Protein AF-A0A7V5PGC7-F1 (afdb_monomer)

Radius of gyration: 118.55 Å; Cα contacts (8 Å, |Δi|>4): 16; chains: 1; bounding box: 217×20×343 Å

Sequence (284 aa):
MTELMQGHLTELAGLLGLVLGLLVGLLWGQRRLSLERTARVREQAEVEQRLAQEGRERTRLQAEVTRLQAEAEGHRERQAQEAAERARLQSERDAARQEAERLRGELQTQREQMEQQRAELARLRAERAELETRLEEQHKRAEERLAELEKARAQLRSEFENLANRIFEEQGRQFSERNRKGLDEILSPVREQLADFRRRIDEIHAREEKGRGMLEAQLRQLQDLNRQLNEEARNLTRALKGDRKAQGTWGEIVLERVLEQSGLRRGQEYELQAARRDGEGHLL

Solvent-accessible surface area (backbone atoms only — not comparable to full-atom values): 15599 Å² total; per-residue (Å²): 135,84,90,87,68,80,66,60,60,60,53,50,53,52,52,51,52,50,51,50,51,50,50,51,49,50,51,50,48,51,50,50,52,48,49,53,51,52,50,52,52,49,52,51,50,52,50,51,49,49,53,51,49,53,49,52,49,52,52,52,52,50,52,49,51,53,50,52,49,53,52,50,49,56,49,51,50,50,53,51,50,53,50,52,51,51,53,48,53,49,51,54,50,53,52,52,49,52,52,51,52,52,53,50,53,51,53,49,52,52,50,54,51,52,52,51,51,51,53,50,52,51,50,53,51,53,52,48,54,52,51,52,52,51,50,52,52,51,50,53,54,49,52,52,51,49,54,51,51,53,50,52,49,53,50,52,50,51,54,49,53,53,50,50,51,50,49,52,53,51,50,50,50,52,48,50,53,51,50,51,50,53,50,46,66,62,45,46,62,53,52,50,50,50,50,51,49,48,52,51,49,55,49,48,50,53,50,48,54,53,49,51,52,51,50,51,51,51,50,50,51,48,52,50,49,51,50,51,52,52,50,52,49,50,53,52,55,61,67,72,73,71,81,86,70,73,70,62,65,59,56,55,58,54,53,52,55,55,43,48,76,69,72,48,50,83,79,78,75,48,82,79,85,80,80,63,61,56,100,83,75,55,78,112

Structure (mmCIF, N/CA/C/O backbone):
data_AF-A0A7V5PGC7-F1
#
_entry.id   AF-A0A7V5PGC7-F1
#
loop_
_atom_site.group_PDB
_atom_site.id
_atom_site.type_symbol
_atom_site.label_atom_id
_atom_site.label_alt_id
_atom_site.label_comp_id
_atom_site.label_asym_id
_atom_site.label_entity_id
_atom_site.label_seq_id
_atom_site.pdbx_PDB_ins_code
_atom_site.Cartn_x
_atom_site.Cartn_y
_atom_site.Cartn_z
_atom_site.occupancy
_atom_site.B_iso_or_equiv
_atom_site.auth_seq_id
_atom_site.auth_comp_id
_atom_site.auth_asym_id
_atom_site.auth_atom_id
_atom_site.pdbx_PDB_model_num
ATOM 1 N N . MET A 1 1 ? 94.731 6.753 -158.598 1.00 48.03 1 MET A N 1
ATOM 2 C CA . MET A 1 1 ? 94.110 7.630 -157.585 1.00 48.03 1 MET A CA 1
ATOM 3 C C . MET A 1 1 ? 92.868 6.931 -157.009 1.00 48.03 1 MET A C 1
ATOM 5 O O . MET A 1 1 ? 91.771 7.417 -157.218 1.00 48.03 1 MET A O 1
ATOM 9 N N . THR A 1 2 ? 92.832 5.738 -156.406 1.00 51.19 2 THR A N 1
ATOM 10 C CA . THR A 1 2 ? 93.687 5.042 -155.422 1.00 51.19 2 THR A CA 1
ATOM 11 C C . THR A 1 2 ? 94.231 5.930 -154.295 1.00 51.19 2 THR A C 1
ATOM 13 O O . THR A 1 2 ? 94.995 6.849 -154.565 1.00 51.19 2 THR A O 1
ATOM 16 N N . GLU A 1 3 ? 93.816 5.588 -153.064 1.00 52.03 3 GLU A N 1
ATOM 17 C CA . GLU A 1 3 ? 94.544 5.722 -151.782 1.00 52.03 3 GLU A CA 1
ATOM 18 C C . GLU A 1 3 ? 94.305 6.863 -150.769 1.00 52.03 3 GLU A C 1
ATOM 20 O O . GLU A 1 3 ? 95.013 6.876 -149.770 1.00 52.03 3 GLU A O 1
ATOM 25 N N . LEU A 1 4 ? 93.282 7.733 -150.863 1.00 52.84 4 LEU A N 1
ATOM 26 C CA . LEU A 1 4 ? 93.144 8.810 -149.846 1.00 52.84 4 LEU A CA 1
ATOM 27 C C . LEU A 1 4 ? 91.826 9.001 -149.069 1.00 52.84 4 LEU A C 1
ATOM 29 O O . LEU A 1 4 ? 91.801 9.882 -148.223 1.00 52.84 4 LEU A O 1
ATOM 33 N N . MET A 1 5 ? 90.766 8.187 -149.206 1.00 50.69 5 MET A N 1
ATOM 34 C CA . MET A 1 5 ? 89.597 8.314 -148.289 1.00 50.69 5 MET A CA 1
AT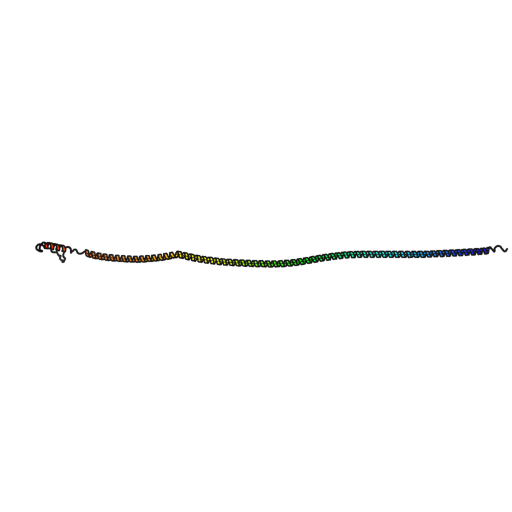OM 35 C C . MET A 1 5 ? 88.935 7.002 -147.824 1.00 50.69 5 MET A C 1
ATOM 37 O O . MET A 1 5 ? 87.828 7.029 -147.294 1.00 50.69 5 MET A O 1
ATOM 41 N N . GLN A 1 6 ? 89.608 5.850 -147.930 1.00 58.12 6 GLN A N 1
ATOM 42 C CA . GLN A 1 6 ? 89.147 4.621 -147.254 1.00 58.12 6 GLN A CA 1
ATOM 43 C C . GLN A 1 6 ? 89.434 4.608 -145.734 1.00 58.12 6 GLN A C 1
ATOM 45 O O . GLN A 1 6 ? 88.881 3.768 -145.034 1.00 58.12 6 GLN A O 1
ATOM 50 N N . GLY A 1 7 ? 90.206 5.568 -145.198 1.00 58.03 7 GLY A N 1
ATOM 51 C CA . GLY A 1 7 ? 90.469 5.699 -143.753 1.00 58.03 7 GLY A CA 1
ATOM 52 C C . GLY A 1 7 ? 89.316 6.301 -142.935 1.00 58.03 7 GLY A C 1
ATOM 53 O O . GLY A 1 7 ? 89.088 5.901 -141.798 1.00 58.03 7 GLY A O 1
ATOM 54 N N . HIS A 1 8 ? 88.513 7.198 -143.517 1.00 58.91 8 HIS A N 1
ATOM 55 C CA . HIS A 1 8 ? 87.476 7.911 -142.757 1.00 58.91 8 HIS A CA 1
ATOM 56 C C . HIS A 1 8 ? 86.202 7.085 -142.505 1.00 58.91 8 HIS A C 1
ATOM 58 O O . HIS A 1 8 ? 85.478 7.351 -141.549 1.00 58.91 8 HIS A O 1
ATOM 64 N N . LEU A 1 9 ? 85.921 6.055 -143.313 1.00 58.03 9 LEU A N 1
ATOM 65 C CA . LEU A 1 9 ? 84.721 5.221 -143.145 1.00 58.03 9 LEU A CA 1
ATOM 66 C C . LEU A 1 9 ? 84.853 4.201 -142.000 1.00 58.03 9 LEU A C 1
ATOM 68 O O . LEU A 1 9 ? 83.879 3.942 -141.295 1.00 58.03 9 LEU A O 1
ATOM 72 N N . THR A 1 10 ? 86.051 3.662 -141.766 1.00 64.94 10 THR A N 1
ATOM 73 C CA . THR A 1 10 ? 86.328 2.778 -140.622 1.00 64.94 10 THR A CA 1
ATOM 74 C C . THR A 1 10 ? 86.458 3.553 -139.308 1.00 64.94 10 THR A C 1
ATOM 76 O O . THR A 1 10 ? 86.023 3.058 -138.269 1.00 64.94 10 THR A O 1
ATOM 79 N N . GLU A 1 11 ? 86.964 4.792 -139.345 1.00 62.94 11 GLU A N 1
ATOM 80 C CA . GLU A 1 11 ? 86.987 5.689 -138.178 1.00 62.94 11 GLU A CA 1
ATOM 81 C C . GLU A 1 11 ? 85.574 6.124 -137.750 1.00 62.94 11 GLU A C 1
ATOM 83 O O . GLU A 1 11 ? 85.255 6.111 -136.559 1.00 62.94 11 GLU A O 1
ATOM 88 N N . LEU A 1 12 ? 84.683 6.419 -138.706 1.00 64.06 12 LEU A N 1
ATOM 89 C CA . LEU A 1 12 ? 83.282 6.756 -138.424 1.00 64.06 12 LEU A CA 1
ATOM 90 C C . LEU A 1 12 ? 82.487 5.573 -137.845 1.00 64.06 12 LEU A C 1
ATOM 92 O O . LEU A 1 12 ? 81.673 5.770 -136.942 1.00 64.06 12 LEU A O 1
ATOM 96 N N . ALA A 1 13 ? 82.739 4.343 -138.306 1.00 68.94 13 ALA A N 1
ATOM 97 C CA . ALA A 1 13 ? 82.104 3.142 -137.757 1.00 68.94 13 ALA A CA 1
ATOM 98 C C . ALA A 1 13 ? 82.546 2.852 -136.307 1.00 68.94 13 ALA A C 1
ATOM 100 O O . ALA A 1 13 ? 81.716 2.485 -135.470 1.00 68.94 13 ALA A O 1
ATOM 101 N N . GLY A 1 14 ? 83.825 3.077 -135.981 1.00 71.81 14 GLY A N 1
ATOM 102 C CA . GLY A 1 14 ? 84.343 2.967 -134.612 1.00 71.81 14 GLY A CA 1
ATOM 103 C C . GLY A 1 14 ? 83.762 4.024 -133.666 1.00 71.81 14 GLY A C 1
ATOM 104 O O . GLY A 1 14 ? 83.360 3.701 -132.546 1.00 71.81 14 GLY A O 1
ATOM 105 N N . LEU A 1 15 ? 83.635 5.269 -134.136 1.00 74.69 15 LEU A N 1
ATOM 106 C CA . LEU A 1 15 ? 82.996 6.361 -133.393 1.00 74.69 15 LEU A CA 1
ATOM 107 C C . LEU A 1 15 ? 81.504 6.097 -133.141 1.00 74.69 15 LEU A C 1
ATOM 109 O O . LEU A 1 15 ? 81.031 6.298 -132.025 1.00 74.69 15 LEU A O 1
ATOM 113 N N . LEU A 1 16 ? 80.768 5.583 -134.132 1.00 75.94 16 LEU A N 1
ATOM 114 C CA . LEU A 1 16 ? 79.356 5.209 -133.978 1.00 75.94 16 LEU A CA 1
ATOM 115 C C . LEU A 1 16 ? 79.158 4.071 -132.967 1.00 75.94 16 LEU A C 1
ATOM 117 O O . LEU A 1 16 ? 78.250 4.151 -132.141 1.00 75.94 16 LEU A O 1
ATOM 121 N N . GLY A 1 17 ? 80.021 3.050 -132.978 1.00 76.62 17 GLY A N 1
ATOM 122 C CA . GLY A 1 17 ? 79.996 1.965 -131.991 1.00 76.62 17 GLY A CA 1
ATOM 123 C C . GLY A 1 17 ? 80.291 2.444 -130.564 1.00 76.62 17 GLY A C 1
ATOM 124 O O . GLY A 1 17 ? 79.608 2.036 -129.623 1.00 76.62 17 GLY A O 1
ATOM 125 N N . LEU A 1 18 ? 81.246 3.366 -130.404 1.00 82.06 18 LEU A N 1
ATOM 126 C CA . LEU A 1 18 ? 81.553 4.009 -129.122 1.00 82.06 18 LEU A CA 1
ATOM 127 C C . LEU A 1 18 ? 80.388 4.856 -128.603 1.00 82.06 18 LEU A C 1
ATOM 129 O O . LEU A 1 18 ? 80.047 4.766 -127.425 1.00 82.06 18 LEU A O 1
ATOM 133 N N . VAL A 1 19 ? 79.745 5.639 -129.473 1.00 80.75 19 VAL A N 1
ATOM 134 C CA . VAL A 1 19 ? 78.587 6.471 -129.113 1.00 80.75 19 VAL A CA 1
ATOM 135 C C . VAL A 1 19 ? 77.379 5.609 -128.739 1.00 80.75 19 VAL A C 1
ATOM 137 O O . VAL A 1 19 ? 76.718 5.896 -127.743 1.00 80.75 19 VAL A O 1
ATOM 140 N N . LEU A 1 20 ? 77.116 4.517 -129.466 1.00 82.31 20 LEU A N 1
ATOM 141 C CA . LEU A 1 20 ? 76.071 3.545 -129.123 1.00 82.31 20 LEU A CA 1
ATOM 142 C C . LEU A 1 20 ? 76.362 2.826 -127.801 1.00 82.31 20 LEU A C 1
ATOM 144 O O . LEU A 1 20 ? 75.460 2.697 -126.977 1.00 82.31 20 LEU A O 1
ATOM 148 N N . GLY A 1 21 ? 77.607 2.410 -127.555 1.00 80.12 21 GLY A N 1
ATOM 149 C CA . GLY A 1 21 ? 78.018 1.808 -126.283 1.00 80.12 21 GLY A CA 1
ATOM 150 C C . GLY A 1 21 ? 77.877 2.770 -125.099 1.00 80.12 21 GLY A C 1
ATOM 151 O O . GLY A 1 21 ? 77.371 2.380 -124.047 1.00 80.12 21 GLY A O 1
ATOM 152 N N . LEU A 1 22 ? 78.238 4.044 -125.288 1.00 83.88 22 LEU A N 1
ATOM 153 C CA . LEU A 1 22 ? 78.032 5.115 -124.307 1.00 83.88 22 LEU A CA 1
ATOM 154 C C . LEU A 1 22 ? 76.548 5.389 -124.059 1.00 83.88 22 LEU A C 1
ATOM 156 O O . LEU A 1 22 ? 76.145 5.500 -122.906 1.00 83.88 22 LEU A O 1
ATOM 160 N N . LEU A 1 23 ? 75.724 5.453 -125.108 1.00 83.62 23 LEU A N 1
ATOM 161 C CA . LEU A 1 23 ? 74.276 5.643 -124.993 1.00 83.62 23 LEU A CA 1
ATOM 162 C C . LEU A 1 23 ? 73.606 4.476 -124.272 1.00 83.62 23 LEU A C 1
ATOM 164 O O . LEU A 1 23 ? 72.805 4.704 -123.372 1.00 83.62 23 LEU A O 1
ATOM 168 N N . VAL A 1 24 ? 73.955 3.236 -124.619 1.00 83.81 24 VAL A N 1
ATOM 169 C CA . VAL A 1 24 ? 73.441 2.032 -123.952 1.00 83.81 24 VAL A CA 1
ATOM 170 C C . VAL A 1 24 ? 73.928 1.967 -122.505 1.00 83.81 24 VAL A C 1
ATOM 172 O O . VAL A 1 24 ? 73.134 1.657 -121.622 1.00 83.81 24 VAL A O 1
ATOM 175 N N . GLY A 1 25 ? 75.184 2.324 -122.227 1.00 81.19 25 GLY A N 1
ATOM 176 C CA . GLY A 1 25 ? 75.729 2.408 -120.870 1.00 81.19 25 GLY A CA 1
ATOM 177 C C . GLY A 1 25 ? 75.075 3.505 -120.024 1.00 81.19 25 GLY A C 1
ATOM 178 O O . GLY A 1 25 ? 74.768 3.273 -118.857 1.00 81.19 25 GLY A O 1
ATOM 179 N N . LEU A 1 26 ? 74.785 4.668 -120.614 1.00 83.56 26 LEU A N 1
ATOM 180 C CA . LEU A 1 26 ? 74.059 5.769 -119.977 1.00 83.56 26 LEU A CA 1
ATOM 181 C C . LEU A 1 26 ? 72.591 5.413 -119.736 1.00 83.56 26 LEU A C 1
ATOM 183 O O . LEU A 1 26 ? 72.089 5.666 -118.647 1.00 83.56 26 LEU A O 1
ATOM 187 N N . LEU A 1 27 ? 71.915 4.781 -120.698 1.00 85.56 27 LEU A N 1
ATOM 188 C CA . LEU A 1 27 ? 70.542 4.290 -120.551 1.00 85.56 27 LEU A CA 1
ATOM 189 C C . LEU A 1 27 ? 70.455 3.174 -119.512 1.00 85.56 27 LEU A C 1
ATOM 191 O O . LEU A 1 27 ? 69.552 3.181 -118.680 1.00 85.56 27 LEU A O 1
ATOM 195 N N . TRP A 1 28 ? 71.394 2.229 -119.517 1.00 82.19 28 TRP A N 1
ATOM 196 C CA . TRP A 1 28 ? 71.457 1.155 -118.530 1.00 82.19 28 TRP A CA 1
ATOM 197 C C . TRP A 1 28 ? 71.811 1.693 -117.143 1.00 82.19 28 TRP A C 1
AT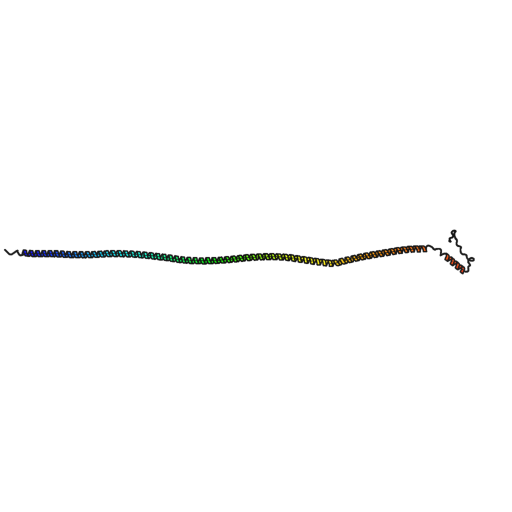OM 199 O O . TRP A 1 28 ? 71.172 1.310 -116.168 1.00 82.19 28 TRP A O 1
ATOM 209 N N . GLY A 1 29 ? 72.737 2.650 -117.050 1.00 79.50 29 GLY A N 1
ATOM 210 C CA . GLY A 1 29 ? 73.080 3.362 -115.820 1.00 79.50 29 GLY A CA 1
ATOM 211 C C . GLY A 1 29 ? 71.923 4.202 -115.277 1.00 79.50 29 GLY A C 1
ATOM 212 O O . GLY A 1 29 ? 71.617 4.114 -114.093 1.00 79.50 29 GLY A O 1
ATOM 213 N N . GLN A 1 30 ? 71.209 4.946 -116.126 1.00 81.25 30 GLN A N 1
ATOM 214 C CA . GLN A 1 30 ? 70.004 5.688 -115.742 1.00 81.25 30 GLN A CA 1
ATOM 215 C C . GLN A 1 30 ? 68.862 4.753 -115.342 1.00 81.25 30 GLN A C 1
ATOM 217 O O . GLN A 1 30 ? 68.164 5.027 -114.366 1.00 81.25 30 GLN A O 1
ATOM 222 N N . ARG A 1 31 ? 68.676 3.628 -116.041 1.00 78.94 31 ARG A N 1
ATOM 223 C CA . ARG A 1 31 ? 67.662 2.621 -115.704 1.00 78.94 31 ARG A CA 1
ATOM 224 C C . ARG A 1 31 ? 68.001 1.895 -114.403 1.00 78.94 31 ARG A C 1
ATOM 226 O O . ARG A 1 31 ? 67.123 1.685 -113.580 1.00 78.94 31 ARG A O 1
ATOM 233 N N . ARG A 1 32 ? 69.272 1.576 -114.162 1.00 80.69 32 ARG A N 1
ATOM 234 C CA . ARG A 1 32 ? 69.748 0.975 -112.910 1.00 80.69 32 ARG A CA 1
ATOM 235 C C . ARG A 1 32 ? 69.633 1.946 -111.739 1.00 80.69 32 ARG A C 1
ATOM 237 O O . ARG A 1 32 ? 69.087 1.581 -110.706 1.00 80.69 32 ARG A O 1
ATOM 244 N N . LEU A 1 33 ? 70.064 3.192 -111.916 1.00 77.50 33 LEU A N 1
ATOM 245 C CA . LEU A 1 33 ? 69.977 4.218 -110.880 1.00 77.50 33 LEU A CA 1
ATOM 246 C C . LEU A 1 33 ? 68.519 4.601 -110.583 1.00 77.50 33 LEU A C 1
ATOM 248 O O . LEU A 1 33 ? 68.177 4.856 -109.434 1.00 77.50 33 LEU A O 1
ATOM 252 N N . SER A 1 34 ? 67.641 4.620 -111.592 1.00 78.12 34 SER A N 1
ATOM 253 C CA . SER A 1 34 ? 66.200 4.813 -111.379 1.00 78.12 34 SER A CA 1
ATOM 254 C C . SER A 1 34 ? 65.558 3.613 -110.685 1.00 78.12 34 SER A C 1
ATOM 256 O O . SER A 1 34 ? 64.778 3.828 -109.764 1.00 78.12 34 SER A O 1
ATOM 258 N N . LEU A 1 35 ? 65.937 2.374 -111.017 1.00 81.38 35 LEU A N 1
ATOM 259 C CA . LEU A 1 35 ? 65.498 1.181 -110.285 1.00 81.38 35 LEU A CA 1
ATOM 260 C C . LEU A 1 35 ? 65.944 1.222 -108.817 1.00 81.38 35 LEU A C 1
ATOM 262 O O . LEU A 1 35 ? 65.106 1.058 -107.936 1.00 81.38 35 LEU A O 1
ATOM 266 N N . GLU A 1 36 ? 67.212 1.532 -108.537 1.00 82.12 36 GLU A N 1
ATOM 267 C CA . GLU A 1 36 ? 67.736 1.670 -107.169 1.00 82.12 36 GLU A CA 1
ATOM 268 C C . GLU A 1 36 ? 67.045 2.806 -106.396 1.00 82.12 36 GLU A C 1
ATOM 270 O O . GLU A 1 36 ? 66.690 2.633 -105.230 1.00 82.12 36 GLU A O 1
ATOM 275 N N . ARG A 1 37 ? 66.774 3.951 -107.040 1.00 81.69 37 ARG A N 1
ATOM 276 C CA . ARG A 1 37 ? 65.990 5.046 -106.441 1.00 81.69 37 ARG A CA 1
ATOM 277 C C . ARG A 1 37 ? 64.556 4.613 -106.140 1.00 81.69 37 ARG A C 1
ATOM 279 O O . ARG A 1 37 ? 64.073 4.877 -105.047 1.00 81.69 37 ARG A O 1
ATOM 286 N N . THR A 1 38 ? 63.885 3.921 -107.062 1.00 83.56 38 THR A N 1
ATOM 287 C CA . THR A 1 38 ? 62.519 3.423 -106.827 1.00 83.56 38 THR A CA 1
ATOM 288 C C . THR A 1 38 ? 62.467 2.333 -105.761 1.00 83.56 38 THR A C 1
ATOM 290 O O . THR A 1 38 ? 61.510 2.298 -104.997 1.00 83.56 38 THR A O 1
ATOM 293 N N . ALA A 1 39 ? 63.492 1.482 -105.665 1.00 83.75 39 ALA A N 1
ATOM 294 C CA . ALA A 1 39 ? 63.607 0.472 -104.620 1.00 83.75 39 ALA A CA 1
ATOM 295 C C . ALA A 1 39 ? 63.769 1.124 -103.240 1.00 83.75 39 ALA A C 1
ATOM 297 O O . ALA A 1 39 ? 63.017 0.788 -102.334 1.00 83.75 39 ALA A O 1
ATOM 298 N N . ARG A 1 40 ? 64.651 2.126 -103.107 1.00 85.38 40 ARG A N 1
ATOM 299 C CA . ARG A 1 40 ? 64.817 2.892 -101.858 1.00 85.38 40 ARG A CA 1
ATOM 300 C C . ARG A 1 40 ? 63.558 3.659 -101.463 1.00 85.38 40 ARG A C 1
ATOM 302 O O . ARG A 1 40 ? 63.209 3.677 -100.293 1.00 85.38 40 ARG A O 1
ATOM 309 N N . VAL A 1 41 ? 62.857 4.265 -102.424 1.00 86.38 41 VAL A N 1
ATOM 310 C CA . VAL A 1 41 ? 61.580 4.954 -102.161 1.00 86.38 41 VAL A CA 1
ATOM 311 C C . VAL A 1 41 ? 60.500 3.965 -101.717 1.00 86.38 41 VAL A C 1
ATOM 313 O O . VAL A 1 41 ? 59.737 4.277 -100.811 1.00 86.38 41 VAL A O 1
ATOM 316 N N . ARG A 1 42 ? 60.440 2.764 -102.308 1.00 85.88 42 ARG A N 1
ATOM 317 C CA . ARG A 1 42 ? 59.522 1.700 -101.865 1.00 85.88 42 ARG A CA 1
ATOM 318 C C . ARG A 1 42 ? 59.859 1.212 -100.461 1.00 85.88 42 ARG A C 1
ATOM 320 O O . ARG A 1 42 ? 58.960 1.123 -99.640 1.00 85.88 42 ARG A O 1
ATOM 327 N N . GLU A 1 43 ? 61.133 0.969 -100.175 1.00 86.88 43 GLU A N 1
ATOM 328 C CA . GLU A 1 43 ? 61.604 0.558 -98.849 1.00 86.88 43 GLU A CA 1
ATOM 329 C C . GLU A 1 43 ? 61.297 1.626 -97.785 1.00 86.88 43 GLU A C 1
ATOM 331 O O . GLU A 1 43 ? 60.756 1.313 -96.727 1.00 86.88 43 GLU A O 1
ATOM 336 N N . GLN A 1 44 ? 61.546 2.905 -98.084 1.00 89.62 44 GLN A N 1
ATOM 337 C CA . GLN A 1 44 ? 61.180 4.019 -97.204 1.00 89.62 44 GLN A CA 1
ATOM 338 C C . GLN A 1 44 ? 59.665 4.125 -97.004 1.00 89.62 44 GLN A C 1
ATOM 340 O O . GLN A 1 44 ? 59.221 4.294 -95.871 1.00 89.62 44 GLN A O 1
ATOM 345 N N . ALA A 1 45 ? 58.872 3.968 -98.067 1.00 87.31 45 ALA A N 1
ATOM 346 C CA . ALA A 1 45 ? 57.414 3.977 -97.976 1.00 87.31 45 ALA A CA 1
ATOM 347 C C . ALA A 1 45 ? 56.878 2.794 -97.149 1.00 87.31 45 ALA A C 1
ATOM 349 O O . ALA A 1 45 ? 55.923 2.961 -96.394 1.00 87.31 45 ALA A O 1
ATOM 350 N N . GLU A 1 46 ? 57.491 1.611 -97.243 1.00 90.38 46 GLU A N 1
ATOM 351 C CA . GLU A 1 46 ? 57.147 0.454 -96.409 1.00 90.38 46 GLU A CA 1
ATOM 352 C C . GLU A 1 46 ? 57.471 0.703 -94.930 1.00 90.38 46 GLU A C 1
ATOM 354 O O . GLU A 1 46 ? 56.655 0.390 -94.063 1.00 90.38 46 GLU A O 1
ATOM 359 N N . VAL A 1 47 ? 58.628 1.300 -94.625 1.00 90.38 47 VAL A N 1
ATOM 360 C CA . VAL A 1 47 ? 59.003 1.670 -93.250 1.00 90.38 47 VAL A CA 1
ATOM 361 C C . VAL A 1 47 ? 58.074 2.753 -92.696 1.00 90.38 47 VAL A C 1
ATOM 363 O O . VAL A 1 47 ? 57.596 2.613 -91.573 1.00 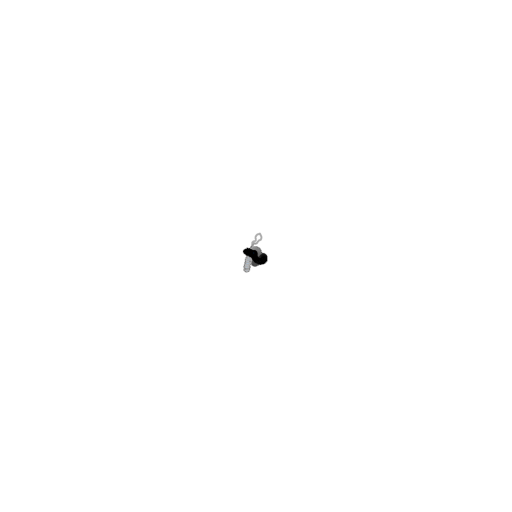90.38 47 VAL A O 1
ATOM 366 N N . GLU A 1 48 ? 57.749 3.790 -93.473 1.00 90.38 48 GLU A N 1
ATOM 367 C CA . GLU A 1 48 ? 56.768 4.811 -93.077 1.00 90.38 48 GLU A CA 1
ATOM 368 C C . GLU A 1 48 ? 55.383 4.208 -92.834 1.00 90.38 48 GLU A C 1
ATOM 370 O O . GLU A 1 48 ? 54.729 4.550 -91.850 1.00 90.38 48 GLU A O 1
ATOM 375 N N . GLN A 1 49 ? 54.937 3.276 -93.683 1.00 91.62 49 GLN A N 1
ATOM 376 C CA . GLN A 1 49 ? 53.670 2.573 -93.479 1.00 91.62 49 GLN A CA 1
ATOM 377 C C . GLN A 1 49 ? 53.682 1.731 -92.202 1.00 91.62 49 GLN A C 1
ATOM 379 O O . GLN A 1 49 ? 52.700 1.768 -91.459 1.00 91.62 49 GLN A O 1
ATOM 384 N N . ARG A 1 50 ? 54.776 1.016 -91.909 1.00 92.62 50 ARG A N 1
ATOM 385 C CA . ARG A 1 50 ? 54.927 0.249 -90.660 1.00 92.62 50 ARG A CA 1
ATOM 386 C C . ARG A 1 50 ? 54.929 1.160 -89.435 1.00 92.62 50 ARG A C 1
ATOM 388 O O . ARG A 1 50 ? 54.160 0.919 -88.514 1.00 92.62 50 ARG A O 1
ATOM 395 N N . LEU A 1 51 ? 55.702 2.247 -89.451 1.00 92.44 51 LEU A N 1
ATOM 396 C CA . LEU A 1 51 ? 55.722 3.236 -88.366 1.00 92.44 51 LEU A CA 1
ATOM 397 C C . LEU A 1 51 ? 54.350 3.892 -88.165 1.00 92.44 51 LEU A C 1
ATOM 399 O O . LEU A 1 51 ? 53.924 4.105 -87.031 1.00 92.44 51 LEU A O 1
ATOM 403 N N . ALA A 1 52 ? 53.622 4.176 -89.249 1.00 91.62 52 ALA A N 1
ATOM 404 C CA . ALA A 1 52 ? 52.263 4.698 -89.174 1.00 91.62 52 ALA A CA 1
ATOM 405 C C . ALA A 1 52 ? 51.273 3.665 -88.610 1.00 91.62 52 ALA A C 1
ATOM 407 O O . ALA A 1 52 ? 50.372 4.036 -87.856 1.00 91.62 52 ALA A O 1
ATOM 408 N N . GLN A 1 53 ? 51.421 2.380 -88.949 1.00 93.44 53 GLN A N 1
ATOM 409 C CA . GLN A 1 53 ? 50.620 1.292 -88.380 1.00 93.44 53 GLN A CA 1
ATOM 410 C C . GLN A 1 53 ? 50.899 1.114 -86.884 1.00 93.44 53 GLN A C 1
ATOM 412 O O . GLN A 1 53 ? 49.954 1.143 -86.098 1.00 93.44 53 GLN A O 1
ATOM 417 N N . GLU A 1 54 ? 52.167 1.039 -86.479 1.00 93.44 54 GLU A N 1
ATOM 418 C CA . GLU A 1 54 ? 52.569 0.961 -85.069 1.00 93.44 54 GLU A CA 1
ATOM 419 C C . GLU A 1 54 ? 52.122 2.199 -84.282 1.00 93.44 54 GLU A C 1
ATOM 421 O O . GLU A 1 54 ? 51.651 2.084 -83.152 1.00 93.44 54 GLU A O 1
ATOM 426 N N . GLY A 1 55 ? 52.212 3.393 -84.877 1.00 92.75 55 GLY A N 1
ATOM 427 C CA . GLY A 1 55 ? 51.712 4.631 -84.283 1.00 92.75 55 GLY A CA 1
ATOM 428 C C . GLY A 1 55 ? 50.206 4.574 -84.025 1.00 92.75 55 GLY A C 1
ATOM 429 O O . GLY A 1 55 ? 49.762 4.877 -82.919 1.00 92.75 55 GLY A O 1
ATOM 430 N N . ARG A 1 56 ? 49.422 4.109 -85.008 1.00 94.62 56 ARG A N 1
ATOM 431 C CA . ARG A 1 56 ? 47.969 3.908 -84.861 1.00 94.62 56 ARG A CA 1
ATOM 432 C C . ARG A 1 56 ? 47.640 2.857 -83.802 1.00 94.62 56 ARG A C 1
ATOM 434 O O . ARG A 1 56 ? 46.707 3.059 -83.027 1.00 94.62 56 ARG A O 1
ATOM 441 N N . GLU A 1 57 ? 48.389 1.759 -83.755 1.00 94.50 57 GLU A N 1
ATOM 442 C CA . GLU A 1 57 ? 48.209 0.701 -82.759 1.00 94.50 57 GLU A CA 1
ATOM 443 C C . GLU A 1 57 ? 48.518 1.204 -81.345 1.00 94.50 57 GLU A C 1
ATOM 445 O O . GLU A 1 57 ? 47.702 1.025 -80.444 1.00 94.50 57 GLU A O 1
ATOM 450 N N . ARG A 1 58 ? 49.622 1.937 -81.157 1.00 95.12 58 ARG A N 1
ATOM 451 C CA . ARG A 1 58 ? 49.950 2.590 -79.881 1.00 95.12 58 ARG A CA 1
ATOM 452 C C . ARG A 1 58 ? 48.870 3.573 -79.451 1.00 95.12 58 ARG A C 1
ATOM 454 O O . ARG A 1 58 ? 48.481 3.553 -78.290 1.00 95.12 58 ARG A O 1
ATOM 461 N N . THR A 1 59 ? 48.347 4.400 -80.359 1.00 94.94 59 THR A N 1
ATOM 462 C CA . THR A 1 59 ? 47.237 5.311 -80.034 1.00 94.94 59 THR A CA 1
ATOM 463 C C . THR A 1 59 ? 45.980 4.543 -79.629 1.00 94.94 59 THR A C 1
ATOM 465 O O . THR A 1 59 ? 45.314 4.929 -78.670 1.00 94.94 59 THR A O 1
ATOM 468 N N . ARG A 1 60 ? 45.666 3.436 -80.313 1.00 96.19 60 ARG A N 1
ATOM 469 C CA . ARG A 1 60 ? 44.522 2.580 -79.978 1.00 96.19 60 ARG A CA 1
ATOM 470 C C . ARG A 1 60 ? 44.679 1.939 -78.598 1.00 96.19 60 ARG A C 1
ATOM 472 O O . ARG A 1 60 ? 43.752 2.023 -77.799 1.00 96.19 60 ARG A O 1
ATOM 479 N N . LEU A 1 61 ? 45.839 1.349 -78.312 1.00 95.31 61 LEU A N 1
ATOM 480 C CA . LEU A 1 61 ? 46.138 0.742 -77.014 1.00 95.31 61 LEU A CA 1
ATOM 481 C C . LEU A 1 61 ? 46.157 1.789 -75.898 1.00 95.3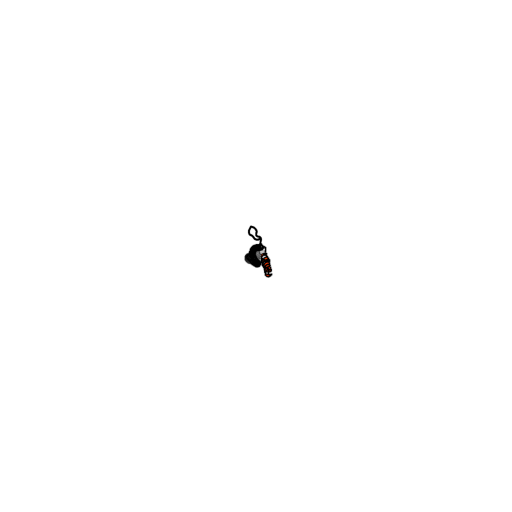1 61 LEU A C 1
ATOM 483 O O . LEU A 1 61 ? 45.615 1.543 -74.827 1.00 95.31 61 LEU A O 1
ATOM 487 N N . GLN A 1 62 ? 46.707 2.979 -76.150 1.00 96.00 62 GLN A N 1
ATOM 488 C CA . GLN A 1 62 ? 46.683 4.080 -75.189 1.00 96.00 62 GLN A CA 1
ATOM 489 C C . GLN A 1 62 ? 45.243 4.497 -74.864 1.00 96.00 62 GLN A C 1
ATOM 491 O O . GLN A 1 62 ? 44.905 4.656 -73.695 1.00 96.00 62 GLN A O 1
ATOM 496 N N . ALA A 1 63 ? 44.382 4.622 -75.878 1.00 95.19 63 ALA A N 1
ATOM 497 C CA . ALA A 1 63 ? 42.969 4.930 -75.678 1.00 95.19 63 ALA A CA 1
ATOM 498 C C . ALA A 1 63 ? 42.240 3.822 -74.897 1.00 95.19 63 ALA A C 1
ATOM 500 O O . ALA A 1 63 ? 41.405 4.121 -74.046 1.00 95.19 63 ALA A O 1
ATOM 501 N N . GLU A 1 64 ? 42.569 2.551 -75.146 1.00 96.06 64 GLU A N 1
ATOM 502 C CA . GLU A 1 64 ? 42.014 1.413 -74.408 1.00 96.06 64 GLU A CA 1
ATOM 503 C C . GLU A 1 64 ? 42.473 1.392 -72.944 1.00 96.06 64 GLU A C 1
ATOM 505 O O . GLU A 1 64 ? 41.642 1.234 -72.053 1.00 96.06 64 GLU A O 1
ATOM 510 N N . VAL A 1 65 ? 43.758 1.645 -72.674 1.00 96.19 65 VAL A N 1
ATOM 511 C CA . VAL A 1 65 ? 44.290 1.781 -71.309 1.00 96.19 65 VAL A CA 1
ATOM 512 C C . VAL A 1 65 ? 43.600 2.925 -70.575 1.00 96.19 65 VAL A C 1
ATOM 514 O O . VAL A 1 65 ? 43.153 2.730 -69.448 1.00 96.19 65 VAL A O 1
ATOM 517 N N . THR A 1 66 ? 43.452 4.093 -71.206 1.00 96.31 66 THR A N 1
ATOM 518 C CA . THR A 1 66 ? 42.745 5.228 -70.599 1.00 96.31 66 THR A CA 1
ATOM 519 C C . THR A 1 66 ? 41.274 4.901 -70.330 1.00 96.31 66 THR A C 1
ATOM 521 O O . THR A 1 66 ? 40.761 5.251 -69.269 1.00 96.31 66 THR A O 1
ATOM 524 N N . ARG A 1 67 ? 40.601 4.164 -71.227 1.00 96.62 67 ARG A N 1
ATOM 525 C CA . ARG A 1 67 ? 39.222 3.705 -70.994 1.00 96.62 67 ARG A CA 1
ATOM 526 C C . ARG A 1 67 ? 39.137 2.760 -69.795 1.00 96.62 67 ARG A C 1
ATOM 528 O O . ARG A 1 67 ? 38.308 2.974 -68.917 1.00 96.62 67 ARG A O 1
ATOM 535 N N . LEU A 1 68 ? 40.008 1.754 -69.730 1.00 95.56 68 LEU A N 1
ATOM 536 C CA . LEU A 1 68 ? 40.039 0.788 -68.628 1.00 95.56 68 LEU A CA 1
ATOM 537 C C . LEU A 1 68 ? 40.412 1.441 -67.291 1.00 95.56 68 LEU A C 1
ATOM 539 O O . LEU A 1 68 ? 39.878 1.054 -66.255 1.00 95.56 68 LEU A O 1
ATOM 543 N N . GLN A 1 69 ? 41.296 2.441 -67.298 1.00 96.19 69 GLN A N 1
ATOM 544 C CA . GLN A 1 69 ? 41.620 3.234 -66.110 1.00 96.19 69 GLN A CA 1
ATOM 545 C C . GLN A 1 69 ? 40.398 4.006 -65.607 1.00 96.19 69 GLN A C 1
ATOM 547 O O . GLN A 1 69 ? 40.075 3.900 -64.427 1.00 96.19 69 GLN A O 1
ATOM 552 N N . ALA A 1 70 ? 39.672 4.688 -66.498 1.00 95.12 70 ALA A N 1
ATOM 553 C CA . ALA A 1 70 ? 38.446 5.400 -66.139 1.00 95.12 70 ALA A CA 1
ATOM 554 C C . ALA A 1 70 ? 37.348 4.447 -65.624 1.00 95.12 70 ALA A C 1
ATOM 556 O O . ALA A 1 70 ? 36.675 4.740 -64.637 1.00 95.12 70 ALA A O 1
ATOM 557 N N . GLU A 1 71 ? 37.189 3.272 -66.243 1.00 96.12 71 GLU A N 1
ATOM 558 C CA . GLU A 1 71 ? 36.272 2.233 -65.759 1.00 96.12 71 GLU A CA 1
ATOM 559 C C . GLU A 1 71 ? 36.676 1.738 -64.357 1.00 96.12 71 GLU A C 1
ATOM 561 O O . GLU A 1 71 ? 35.828 1.641 -63.465 1.00 96.12 71 GLU A O 1
ATOM 566 N N . ALA A 1 72 ? 37.966 1.466 -64.128 1.00 95.44 72 ALA A N 1
ATOM 567 C CA . ALA A 1 72 ? 38.486 1.021 -62.835 1.00 95.44 72 ALA A CA 1
ATOM 568 C C . ALA A 1 72 ? 38.328 2.085 -61.737 1.00 95.44 72 ALA A C 1
ATOM 570 O O . ALA A 1 72 ? 37.981 1.743 -60.606 1.00 95.44 72 ALA A O 1
ATOM 571 N N . GLU A 1 73 ? 38.542 3.361 -62.058 1.00 95.88 73 GLU A N 1
ATOM 572 C CA . GLU A 1 73 ? 38.275 4.488 -61.158 1.00 95.88 73 GLU A CA 1
ATOM 573 C C . GLU A 1 73 ? 36.787 4.559 -60.801 1.00 95.88 73 GLU A C 1
ATOM 575 O O . GLU A 1 73 ? 36.449 4.524 -59.618 1.00 95.88 73 GLU A O 1
ATOM 580 N N . GLY A 1 74 ? 35.889 4.492 -61.789 1.00 96.06 74 GLY A N 1
ATOM 581 C CA . GLY A 1 74 ? 34.444 4.469 -61.541 1.00 96.06 74 GLY A CA 1
ATOM 582 C C . GLY A 1 74 ? 33.965 3.239 -60.754 1.00 96.06 74 GLY A C 1
ATOM 583 O O . GLY A 1 74 ? 32.969 3.296 -60.029 1.00 96.06 74 GLY A O 1
ATOM 584 N N . HIS A 1 75 ? 34.650 2.096 -60.862 1.00 95.62 75 HIS A N 1
ATOM 585 C CA . HIS A 1 75 ? 34.398 0.935 -60.001 1.00 95.62 75 HIS A CA 1
ATOM 586 C C . HIS A 1 75 ? 34.892 1.152 -58.565 1.00 95.62 75 HIS A C 1
ATOM 588 O O . HIS A 1 75 ? 34.173 0.804 -57.628 1.00 95.62 75 HIS A O 1
ATOM 594 N N . ARG A 1 76 ? 36.077 1.747 -58.376 1.00 95.94 76 ARG A N 1
ATOM 595 C CA . ARG A 1 76 ? 36.619 2.073 -57.045 1.00 95.94 76 ARG A CA 1
ATOM 596 C C . ARG A 1 76 ? 35.760 3.101 -56.319 1.00 95.94 76 ARG A C 1
ATOM 598 O O . ARG A 1 76 ? 35.502 2.929 -55.133 1.00 95.94 76 ARG A O 1
ATOM 605 N N . GLU A 1 77 ? 35.277 4.123 -57.021 1.00 95.81 77 GLU A N 1
ATOM 606 C CA . GLU A 1 77 ? 34.370 5.125 -56.455 1.00 95.81 77 GLU A CA 1
ATOM 607 C C . GLU A 1 77 ? 33.053 4.498 -55.992 1.00 95.81 77 GLU A C 1
ATOM 609 O O . GLU A 1 77 ? 32.631 4.734 -54.861 1.00 95.81 77 GLU A O 1
ATOM 614 N N . ARG A 1 78 ? 32.442 3.629 -56.810 1.00 96.38 78 ARG A N 1
ATOM 615 C CA . ARG A 1 78 ? 31.233 2.886 -56.416 1.00 96.38 78 ARG A CA 1
ATOM 616 C C . ARG A 1 78 ? 31.474 1.997 -55.198 1.00 96.38 78 ARG A C 1
ATOM 618 O O . ARG A 1 78 ? 30.686 2.029 -54.260 1.00 96.38 78 ARG A O 1
ATOM 625 N N . GLN A 1 79 ? 32.586 1.261 -55.164 1.00 96.31 79 GLN A N 1
ATOM 626 C CA . GLN A 1 79 ? 32.950 0.444 -54.000 1.00 96.31 79 GLN A CA 1
ATOM 627 C C . GLN A 1 79 ? 33.170 1.292 -52.741 1.00 96.31 79 GLN A C 1
ATOM 629 O O . GLN A 1 79 ? 32.762 0.885 -51.655 1.00 96.31 79 GLN A O 1
ATOM 634 N N . ALA A 1 80 ? 33.783 2.470 -52.873 1.00 96.19 80 ALA A N 1
ATOM 635 C CA . ALA A 1 80 ? 33.971 3.396 -51.762 1.00 96.19 80 ALA A CA 1
ATOM 636 C C . ALA A 1 80 ? 32.633 3.958 -51.252 1.00 96.19 80 ALA A C 1
ATOM 638 O O . ALA A 1 80 ? 32.423 4.020 -50.041 1.00 96.19 80 ALA A O 1
ATOM 639 N N . GLN A 1 81 ? 31.711 4.310 -52.154 1.00 96.69 81 GLN A N 1
ATOM 640 C CA . GLN A 1 81 ? 30.363 4.765 -51.802 1.00 96.69 81 GLN A CA 1
ATOM 641 C C . GLN A 1 81 ? 29.564 3.666 -51.091 1.00 96.69 81 GLN A C 1
ATOM 643 O O . GLN A 1 81 ? 29.030 3.906 -50.010 1.00 96.69 81 GLN A O 1
ATOM 648 N N . GLU A 1 82 ? 29.553 2.445 -51.631 1.00 96.56 82 GLU A N 1
ATOM 649 C CA . GLU A 1 82 ? 28.891 1.297 -51.000 1.00 96.56 82 GLU A CA 1
ATOM 650 C C . GLU A 1 82 ? 29.499 0.965 -49.630 1.00 96.56 82 GLU A C 1
ATOM 652 O O . GLU A 1 82 ? 28.777 0.648 -48.685 1.00 96.56 82 GLU A O 1
ATOM 657 N N . ALA A 1 83 ? 30.827 1.038 -49.490 1.00 97.06 83 ALA A N 1
ATOM 658 C CA . ALA A 1 83 ? 31.496 0.823 -48.211 1.00 97.06 83 ALA A CA 1
ATOM 659 C C . ALA A 1 83 ? 31.111 1.897 -47.181 1.00 97.06 83 ALA A C 1
ATOM 661 O O . ALA A 1 83 ? 30.851 1.564 -46.022 1.00 97.06 83 ALA A O 1
ATOM 662 N N . ALA A 1 84 ? 31.024 3.162 -47.600 1.00 96.75 84 ALA A N 1
ATOM 663 C CA . ALA A 1 84 ? 30.595 4.261 -46.741 1.00 96.75 84 ALA A CA 1
ATOM 664 C C . ALA A 1 84 ? 29.127 4.109 -46.310 1.00 96.75 84 ALA A C 1
ATOM 666 O O . ALA A 1 84 ? 28.804 4.295 -45.136 1.00 96.75 84 ALA A O 1
ATOM 667 N N . GLU A 1 85 ? 28.243 3.711 -47.227 1.00 97.00 85 GLU A N 1
ATOM 668 C CA . GLU A 1 85 ? 26.835 3.445 -46.926 1.00 97.00 85 GLU A CA 1
ATOM 669 C C . GLU A 1 85 ? 26.681 2.272 -45.950 1.00 97.00 85 GLU A C 1
ATOM 671 O O . GLU A 1 85 ? 25.977 2.389 -44.946 1.00 97.00 85 GLU A O 1
ATOM 676 N N . ARG A 1 86 ? 27.404 1.165 -46.168 1.00 97.62 86 ARG A N 1
ATOM 677 C CA . ARG A 1 86 ? 27.414 0.020 -45.241 1.00 97.62 86 ARG A CA 1
ATOM 678 C C . ARG A 1 86 ? 27.914 0.412 -43.855 1.00 97.62 86 ARG A C 1
ATOM 680 O O . ARG A 1 86 ? 27.314 -0.004 -42.866 1.00 97.62 86 ARG A O 1
ATOM 687 N N . ALA A 1 87 ? 28.975 1.214 -43.774 1.00 96.94 87 ALA A N 1
ATOM 688 C CA . ALA A 1 87 ? 29.498 1.705 -42.502 1.00 96.94 87 ALA A CA 1
ATOM 689 C C . ALA A 1 87 ? 28.468 2.580 -41.769 1.00 96.94 87 ALA A C 1
ATOM 691 O O . ALA A 1 87 ? 28.258 2.411 -40.566 1.00 96.94 87 ALA A O 1
ATOM 692 N N . ARG A 1 88 ? 27.770 3.459 -42.498 1.00 97.62 88 ARG A N 1
ATOM 693 C CA . ARG A 1 88 ? 26.691 4.285 -41.946 1.00 97.62 88 ARG A CA 1
ATOM 694 C C . ARG A 1 88 ? 25.530 3.434 -41.429 1.00 97.62 88 ARG A C 1
ATOM 696 O O . ARG A 1 88 ? 25.145 3.585 -40.274 1.00 97.62 88 ARG A O 1
ATOM 703 N N . LEU A 1 89 ? 25.014 2.510 -42.241 1.00 97.19 89 LEU A N 1
ATOM 704 C CA . LEU A 1 89 ? 23.916 1.619 -41.850 1.00 97.19 89 LEU A CA 1
ATOM 705 C C . LEU A 1 89 ? 24.295 0.730 -40.659 1.00 97.19 89 LEU A C 1
ATOM 707 O O . LEU A 1 89 ? 23.468 0.468 -39.787 1.00 97.19 89 LEU A O 1
ATOM 711 N N . GLN A 1 90 ? 25.548 0.274 -40.593 1.00 97.62 90 GLN A N 1
ATOM 712 C CA . GLN A 1 90 ? 26.047 -0.476 -39.446 1.00 97.62 90 GLN A CA 1
ATOM 713 C C . GLN A 1 90 ? 26.054 0.385 -38.178 1.00 97.62 90 GLN A C 1
ATOM 715 O O . GLN A 1 90 ? 25.577 -0.078 -37.145 1.00 97.62 90 GLN A O 1
ATOM 720 N N . SER A 1 91 ? 26.521 1.633 -38.264 1.00 97.31 91 SER A N 1
ATOM 721 C CA . SER A 1 91 ? 26.496 2.569 -37.137 1.00 97.31 91 SER A CA 1
ATOM 722 C C . SER A 1 91 ? 25.069 2.863 -36.663 1.00 97.31 91 SER A C 1
ATOM 724 O O . SER A 1 91 ? 24.807 2.792 -35.463 1.00 97.31 91 SER A O 1
ATOM 726 N N . GLU A 1 92 ? 24.131 3.107 -37.582 1.00 97.75 92 GLU A N 1
ATOM 727 C CA . GLU A 1 92 ? 22.715 3.327 -37.257 1.00 97.75 92 GLU A CA 1
ATOM 728 C C . GLU A 1 92 ? 22.090 2.089 -36.591 1.00 97.75 92 GLU A C 1
ATOM 730 O O . GLU A 1 92 ? 21.392 2.203 -35.581 1.00 97.75 92 GLU A O 1
ATOM 735 N N . ARG A 1 93 ? 22.389 0.884 -37.094 1.00 98.00 93 ARG A N 1
ATOM 736 C CA . ARG A 1 93 ? 21.919 -0.376 -36.500 1.00 98.00 93 ARG A CA 1
ATOM 737 C C . ARG A 1 93 ? 22.492 -0.599 -35.104 1.00 98.00 93 ARG A C 1
ATOM 739 O O . ARG A 1 93 ? 21.777 -1.068 -34.222 1.00 98.00 93 ARG A O 1
ATOM 746 N N . ASP A 1 94 ? 23.774 -0.323 -34.908 1.00 97.38 94 ASP A N 1
ATOM 747 C CA . ASP A 1 94 ? 24.433 -0.536 -33.623 1.00 97.38 94 ASP A CA 1
ATOM 748 C C . ASP A 1 94 ? 23.932 0.486 -32.582 1.00 97.38 94 ASP A C 1
ATOM 750 O O . ASP A 1 94 ? 23.653 0.099 -31.447 1.00 97.38 94 ASP A O 1
ATOM 754 N N . ALA A 1 95 ? 23.666 1.735 -32.985 1.00 97.56 95 ALA A N 1
ATOM 755 C CA . ALA A 1 95 ? 22.985 2.727 -32.149 1.00 97.56 95 ALA A CA 1
ATOM 756 C C . ALA A 1 95 ? 21.551 2.294 -31.788 1.00 97.56 95 ALA A C 1
ATOM 758 O O . ALA A 1 95 ? 21.171 2.311 -30.617 1.00 97.56 95 ALA A O 1
ATOM 759 N N . ALA A 1 96 ? 20.770 1.819 -32.764 1.00 97.31 96 ALA A N 1
ATOM 760 C CA . ALA A 1 96 ? 19.418 1.312 -32.522 1.00 97.31 96 ALA A CA 1
ATOM 761 C C . ALA A 1 96 ? 19.407 0.089 -31.586 1.00 97.31 96 ALA A C 1
ATOM 763 O O . ALA A 1 96 ? 18.497 -0.066 -30.773 1.00 97.31 96 ALA A O 1
ATOM 764 N N . ARG A 1 97 ? 20.426 -0.778 -31.665 1.00 97.94 97 ARG A N 1
ATOM 765 C CA . ARG A 1 97 ? 20.594 -1.916 -30.747 1.00 97.94 97 ARG A CA 1
ATOM 766 C C . ARG A 1 97 ? 20.891 -1.464 -29.323 1.00 97.94 97 ARG A C 1
ATOM 768 O O . ARG A 1 97 ? 20.274 -1.990 -28.404 1.00 97.94 97 ARG A O 1
ATOM 775 N N . GLN A 1 98 ? 21.798 -0.507 -29.141 1.00 97.56 98 GLN A N 1
ATOM 776 C CA . GLN A 1 98 ? 22.109 0.039 -27.816 1.00 97.56 98 GLN A CA 1
ATOM 777 C C . GLN A 1 98 ? 20.877 0.684 -27.178 1.00 97.56 98 GLN A C 1
ATOM 779 O O . GLN A 1 98 ? 20.589 0.441 -26.009 1.00 97.56 98 GLN A O 1
ATOM 784 N N . GLU A 1 99 ? 20.109 1.435 -27.963 1.00 97.62 99 GLU A N 1
ATOM 785 C CA . GLU A 1 99 ? 18.868 2.047 -27.498 1.00 97.62 99 GLU A CA 1
ATOM 786 C C . GLU A 1 99 ? 17.808 0.996 -27.135 1.00 97.62 99 GLU A C 1
ATOM 788 O O . GLU A 1 99 ? 17.159 1.095 -26.095 1.00 97.62 99 GLU A O 1
ATOM 793 N N . ALA A 1 100 ? 17.669 -0.065 -27.937 1.00 97.75 100 ALA A N 1
ATOM 794 C CA . ALA A 1 100 ? 16.762 -1.168 -27.627 1.00 97.75 100 ALA A CA 1
ATOM 795 C C . ALA A 1 100 ? 17.157 -1.913 -26.339 1.00 97.75 100 ALA A C 1
ATOM 797 O O . ALA A 1 100 ? 16.283 -2.275 -25.554 1.00 97.75 100 ALA A O 1
ATOM 798 N N . GLU A 1 101 ? 18.452 -2.133 -26.102 1.00 97.88 101 GLU A N 1
ATOM 799 C CA . GLU A 1 101 ? 18.965 -2.721 -24.857 1.00 97.88 101 GLU A CA 1
ATOM 800 C C . GLU A 1 101 ? 18.698 -1.804 -23.653 1.00 97.88 101 GLU A C 1
ATOM 802 O O . GLU A 1 101 ? 18.195 -2.271 -22.629 1.00 97.88 101 GLU A O 1
ATOM 807 N N . ARG A 1 102 ? 18.931 -0.490 -23.792 1.00 98.19 102 ARG A N 1
ATOM 808 C CA . ARG A 1 102 ? 18.621 0.508 -22.755 1.00 98.19 102 ARG A CA 1
ATOM 809 C C . ARG A 1 102 ? 17.138 0.485 -22.383 1.00 98.19 102 ARG A C 1
ATOM 811 O O . ARG A 1 102 ? 16.800 0.327 -21.212 1.00 98.19 102 ARG A O 1
ATOM 818 N N . LEU A 1 103 ? 16.255 0.566 -23.380 1.00 97.62 103 LEU A N 1
ATOM 819 C CA . LEU A 1 103 ? 14.803 0.541 -23.176 1.00 97.62 103 LEU A CA 1
ATOM 820 C C . LEU A 1 103 ? 14.322 -0.783 -22.567 1.00 97.62 103 LEU A C 1
ATOM 822 O O . LEU A 1 103 ? 13.405 -0.785 -21.747 1.00 97.62 103 LEU A O 1
ATOM 826 N N . ARG A 1 104 ? 14.939 -1.918 -22.924 1.00 98.25 104 ARG A N 1
ATOM 827 C CA . ARG A 1 104 ? 14.648 -3.213 -22.285 1.00 98.25 104 ARG A CA 1
ATOM 828 C C . ARG A 1 104 ? 15.040 -3.221 -20.811 1.00 98.25 104 ARG A C 1
ATOM 830 O O . ARG A 1 104 ? 14.246 -3.693 -20.001 1.00 98.25 104 ARG A O 1
ATOM 837 N N . GLY A 1 105 ? 16.213 -2.689 -20.467 1.00 98.19 105 GLY A N 1
ATOM 838 C CA . GLY A 1 105 ? 16.658 -2.574 -19.077 1.00 98.19 105 GLY A CA 1
ATOM 839 C C . GLY A 1 105 ? 15.736 -1.680 -18.244 1.00 98.19 105 GLY A C 1
ATOM 840 O O . GLY A 1 105 ? 15.335 -2.047 -17.137 1.00 98.19 105 GLY A O 1
ATOM 841 N N . GLU A 1 106 ? 15.317 -0.543 -18.802 1.00 98.12 106 GLU A N 1
ATOM 842 C CA . GLU A 1 106 ? 14.356 0.364 -18.164 1.00 98.12 106 GLU A CA 1
ATOM 843 C C . GLU A 1 106 ? 12.991 -0.297 -17.965 1.00 98.12 106 GLU A C 1
ATOM 845 O O . GLU A 1 106 ? 12.433 -0.241 -16.869 1.00 98.12 106 GLU A O 1
ATOM 850 N N . LEU A 1 107 ? 12.480 -0.992 -18.985 1.00 98.12 107 LEU A N 1
ATOM 851 C CA . LEU A 1 107 ? 11.217 -1.721 -18.894 1.00 98.12 107 LEU A CA 1
ATOM 852 C C . LEU A 1 107 ? 11.279 -2.841 -17.848 1.00 98.12 107 LEU A C 1
ATOM 854 O O . LEU A 1 107 ? 10.306 -3.059 -17.127 1.00 98.12 107 LEU A O 1
ATOM 858 N N . GLN A 1 108 ? 12.402 -3.557 -17.754 1.00 98.12 108 GLN A N 1
ATOM 859 C CA . GLN A 1 108 ? 12.601 -4.574 -16.726 1.00 98.12 108 GLN A CA 1
ATOM 860 C C . GLN A 1 108 ? 12.596 -3.946 -15.328 1.00 98.12 108 GLN A C 1
ATOM 862 O O . GLN A 1 108 ? 11.854 -4.403 -14.462 1.00 98.12 108 GLN A O 1
ATOM 867 N N . THR A 1 109 ? 13.340 -2.856 -15.139 1.00 98.19 109 THR A N 1
ATOM 868 C CA . THR A 1 109 ? 13.405 -2.135 -13.859 1.00 98.19 109 THR A CA 1
ATOM 869 C C . THR A 1 109 ? 12.022 -1.635 -13.438 1.00 98.19 109 THR A C 1
ATOM 871 O O . THR A 1 109 ? 11.604 -1.820 -12.297 1.00 98.19 109 THR A O 1
ATOM 874 N N . GLN A 1 110 ? 11.259 -1.057 -14.370 1.00 97.69 110 GLN A N 1
ATOM 875 C CA . GLN A 1 110 ? 9.892 -0.604 -14.107 1.00 97.69 110 GLN A CA 1
ATOM 876 C C . GLN A 1 110 ? 8.946 -1.758 -13.761 1.00 97.69 110 GLN A C 1
ATOM 878 O O . GLN A 1 110 ? 8.083 -1.601 -12.899 1.00 97.69 110 GLN A O 1
ATOM 883 N N . ARG A 1 111 ? 9.094 -2.926 -14.401 1.00 98.12 111 ARG A N 1
ATOM 884 C CA . ARG A 1 111 ? 8.310 -4.125 -14.062 1.00 98.12 111 ARG A CA 1
ATOM 885 C C . ARG A 1 111 ? 8.619 -4.614 -12.653 1.00 98.12 111 ARG A C 1
ATOM 887 O O . ARG A 1 111 ? 7.689 -4.903 -11.908 1.00 98.12 111 ARG A O 1
ATOM 894 N N . GLU A 1 112 ? 9.893 -4.662 -12.278 1.00 98.00 112 GLU A N 1
ATOM 895 C CA . GLU A 1 112 ? 10.318 -5.047 -10.930 1.00 98.00 112 GLU A CA 1
ATOM 896 C C . GLU A 1 112 ? 9.767 -4.076 -9.874 1.00 98.00 112 GLU A C 1
ATOM 898 O O . GLU A 1 112 ? 9.205 -4.515 -8.872 1.00 98.00 112 GLU A O 1
ATOM 903 N N . GLN A 1 113 ? 9.820 -2.765 -10.133 1.00 98.19 113 GLN A N 1
ATOM 904 C CA . GLN A 1 113 ? 9.219 -1.748 -9.263 1.00 98.19 113 GLN A CA 1
ATOM 905 C C . GLN A 1 113 ? 7.695 -1.901 -9.146 1.00 98.19 113 GLN A C 1
ATOM 907 O O . GLN A 1 113 ? 7.153 -1.828 -8.044 1.00 98.19 113 GLN A O 1
ATOM 912 N N . MET A 1 114 ? 6.993 -2.148 -10.257 1.00 98.19 114 MET A N 1
ATOM 913 C CA . MET A 1 114 ? 5.543 -2.389 -10.259 1.00 98.19 114 MET A CA 1
ATOM 914 C C . MET A 1 114 ? 5.166 -3.618 -9.428 1.00 98.19 114 MET A C 1
ATOM 916 O O . MET A 1 114 ? 4.202 -3.567 -8.665 1.00 98.19 114 MET A O 1
ATOM 920 N N . GLU A 1 115 ? 5.913 -4.716 -9.551 1.00 98.06 115 GLU A N 1
ATOM 921 C CA . GLU A 1 115 ? 5.665 -5.930 -8.769 1.00 98.06 115 GLU A CA 1
ATOM 922 C C . GLU A 1 115 ? 5.961 -5.722 -7.277 1.00 98.06 115 GLU A C 1
ATOM 924 O O . GLU A 1 115 ? 5.165 -6.139 -6.434 1.00 98.06 115 GLU A O 1
ATOM 929 N N . GLN A 1 116 ? 7.027 -4.992 -6.930 1.00 97.94 116 GLN A N 1
ATOM 930 C CA . GLN A 1 116 ? 7.307 -4.600 -5.542 1.00 97.94 116 GLN A CA 1
ATOM 931 C C . GLN A 1 116 ? 6.173 -3.754 -4.950 1.00 97.94 116 GLN A C 1
ATOM 933 O O . GLN A 1 116 ? 5.668 -4.068 -3.871 1.00 97.94 116 GLN A O 1
ATOM 938 N N . GLN A 1 117 ? 5.710 -2.736 -5.679 1.00 97.81 117 GLN A N 1
ATOM 939 C CA . GLN A 1 117 ? 4.594 -1.887 -5.251 1.00 97.81 117 GLN A CA 1
ATOM 940 C C . GLN A 1 117 ? 3.290 -2.679 -5.105 1.00 97.81 117 GLN A C 1
ATOM 942 O O . GLN A 1 117 ? 2.528 -2.453 -4.167 1.00 97.81 117 GLN A O 1
ATOM 947 N N . ARG A 1 118 ? 3.020 -3.634 -6.004 1.00 98.19 118 ARG A N 1
ATOM 948 C CA . ARG A 1 118 ? 1.855 -4.527 -5.897 1.00 98.19 118 ARG A CA 1
ATOM 949 C C . ARG A 1 118 ? 1.927 -5.406 -4.655 1.00 98.19 118 ARG A C 1
ATOM 951 O O . ARG A 1 118 ? 0.915 -5.545 -3.968 1.00 98.19 118 ARG A O 1
ATOM 958 N N . ALA A 1 119 ? 3.095 -5.969 -4.355 1.00 98.06 119 ALA A N 1
ATOM 959 C CA . ALA A 1 119 ? 3.305 -6.784 -3.164 1.00 98.06 119 ALA A CA 1
ATOM 960 C C . ALA A 1 119 ? 3.134 -5.964 -1.874 1.00 98.06 119 ALA A C 1
ATOM 962 O O . ALA A 1 119 ? 2.444 -6.398 -0.951 1.00 98.06 119 ALA A O 1
ATOM 963 N N . GLU A 1 120 ? 3.694 -4.754 -1.826 1.00 98.25 120 GLU A N 1
ATOM 964 C CA . GLU A 1 120 ? 3.537 -3.839 -0.692 1.00 98.25 120 GLU A CA 1
ATOM 965 C C . GLU A 1 120 ? 2.072 -3.436 -0.491 1.00 98.25 120 GLU A C 1
ATOM 967 O O . GLU A 1 120 ? 1.542 -3.508 0.616 1.00 98.25 120 GLU A O 1
ATOM 972 N N . LEU A 1 121 ? 1.373 -3.098 -1.572 1.00 98.38 121 LEU A N 1
ATOM 973 C CA . LEU A 1 121 ? -0.033 -2.720 -1.527 1.00 98.38 121 LEU A CA 1
ATOM 974 C C . LEU A 1 121 ? -0.939 -3.891 -1.110 1.00 98.38 121 LEU A C 1
ATOM 976 O O . LEU A 1 121 ? -1.914 -3.684 -0.386 1.00 98.38 121 LEU A O 1
ATOM 980 N N . ALA A 1 122 ? -0.616 -5.123 -1.510 1.00 98.00 122 ALA A N 1
ATOM 981 C CA . ALA A 1 122 ? -1.298 -6.319 -1.019 1.00 98.00 122 ALA A CA 1
ATOM 982 C C . ALA A 1 122 ? -1.070 -6.525 0.488 1.00 98.00 122 ALA A C 1
ATOM 984 O O . ALA A 1 122 ? -2.030 -6.776 1.220 1.00 98.00 122 ALA A O 1
ATOM 985 N N . ARG A 1 123 ? 0.169 -6.348 0.966 1.00 98.44 123 ARG A N 1
ATOM 986 C CA . ARG A 1 123 ? 0.510 -6.423 2.394 1.00 98.44 123 ARG A CA 1
ATOM 987 C C . ARG A 1 123 ? -0.243 -5.371 3.212 1.00 98.44 123 ARG A C 1
ATOM 989 O O . ARG A 1 123 ? -0.881 -5.726 4.197 1.00 98.44 123 ARG A O 1
ATOM 996 N N . LEU A 1 124 ? -0.219 -4.108 2.787 1.00 98.19 124 LEU A N 1
ATOM 997 C CA . LEU A 1 124 ? -0.903 -3.012 3.483 1.00 98.19 124 LEU A CA 1
ATOM 998 C C . LEU A 1 124 ? -2.423 -3.211 3.521 1.00 98.19 124 LEU A C 1
ATOM 1000 O O . LEU A 1 124 ? -3.065 -2.889 4.517 1.00 98.19 124 LEU A O 1
ATOM 1004 N N . ARG A 1 125 ? -3.019 -3.777 2.462 1.00 98.31 125 ARG A N 1
ATOM 1005 C CA . ARG A 1 125 ? -4.446 -4.139 2.462 1.00 98.31 125 ARG A CA 1
ATOM 1006 C C . ARG A 1 125 ? -4.769 -5.234 3.475 1.00 98.31 125 ARG A C 1
ATOM 1008 O O . ARG A 1 125 ? -5.789 -5.127 4.148 1.00 98.31 125 ARG A O 1
ATOM 1015 N N . ALA A 1 126 ? -3.922 -6.257 3.582 1.00 98.00 126 ALA A N 1
ATOM 1016 C CA . ALA A 1 126 ? -4.099 -7.323 4.564 1.00 98.00 126 ALA A CA 1
ATOM 1017 C C . ALA A 1 126 ? -3.972 -6.791 6.001 1.00 98.00 126 ALA A C 1
ATOM 1019 O O . ALA A 1 126 ? -4.836 -7.063 6.830 1.00 98.00 126 ALA A O 1
ATOM 1020 N N . GLU A 1 127 ? -2.955 -5.966 6.268 1.00 98.25 127 GLU A N 1
ATOM 1021 C CA . GLU A 1 127 ? -2.750 -5.328 7.573 1.00 98.25 127 GLU A CA 1
ATOM 1022 C C . GLU A 1 127 ? -3.925 -4.418 7.950 1.00 98.25 127 GLU A C 1
ATOM 1024 O O . GLU A 1 127 ? -4.427 -4.475 9.071 1.00 98.25 127 GLU A O 1
ATOM 1029 N N . ARG A 1 128 ? -4.432 -3.628 6.996 1.00 98.38 128 ARG A N 1
ATOM 1030 C CA . ARG A 1 128 ? -5.620 -2.799 7.214 1.00 98.38 128 ARG A CA 1
ATOM 1031 C C . ARG A 1 128 ? -6.842 -3.643 7.581 1.00 98.38 128 ARG A C 1
ATOM 1033 O O . ARG A 1 128 ? -7.520 -3.305 8.544 1.00 98.38 128 ARG A O 1
ATOM 1040 N N . ALA A 1 129 ? -7.110 -4.728 6.855 1.00 97.75 129 ALA A N 1
ATOM 1041 C CA . ALA A 1 129 ? -8.252 -5.600 7.138 1.00 97.75 129 ALA A CA 1
ATOM 1042 C C . ALA A 1 129 ? -8.143 -6.272 8.521 1.00 97.75 129 ALA A C 1
ATOM 1044 O O . ALA A 1 129 ? -9.135 -6.386 9.243 1.00 97.75 129 ALA A O 1
ATOM 1045 N N . GLU A 1 130 ? -6.933 -6.678 8.919 1.00 98.19 130 GLU A N 1
ATOM 1046 C CA . GLU A 1 130 ? -6.666 -7.220 10.255 1.00 98.19 130 GLU A CA 1
ATOM 1047 C C . GLU A 1 130 ? -6.915 -6.174 11.351 1.00 98.19 130 GLU A C 1
ATOM 1049 O O . GLU A 1 130 ? -7.566 -6.471 12.355 1.00 98.19 130 GLU A O 1
ATOM 1054 N N . LEU A 1 131 ? -6.432 -4.943 11.159 1.00 98.00 131 LEU A N 1
ATOM 1055 C CA . LEU A 1 131 ? -6.638 -3.847 12.105 1.00 98.00 131 LEU A CA 1
ATOM 1056 C C . LEU A 1 131 ? -8.112 -3.444 12.212 1.00 98.00 131 LEU A C 1
ATOM 1058 O O . LEU A 1 131 ? -8.589 -3.238 13.325 1.00 98.00 131 LEU A O 1
ATOM 1062 N N . GLU A 1 132 ? -8.840 -3.378 11.096 1.00 98.12 132 GLU A N 1
ATOM 1063 C CA . GLU A 1 132 ? -10.282 -3.095 11.080 1.00 98.12 132 GLU A CA 1
ATOM 1064 C C . GLU A 1 132 ? -11.060 -4.169 11.849 1.00 98.12 132 GLU A C 1
ATOM 1066 O O . GLU A 1 132 ? -11.837 -3.839 12.743 1.00 98.12 132 GLU A O 1
ATOM 1071 N N . THR A 1 133 ? -10.759 -5.448 11.609 1.00 98.00 133 THR A N 1
ATOM 1072 C CA . THR A 1 133 ? -11.386 -6.565 12.338 1.00 98.00 133 THR A CA 1
ATOM 1073 C C . THR A 1 133 ? -11.094 -6.494 13.841 1.00 98.00 133 THR A C 1
ATOM 1075 O O . THR A 1 133 ? -11.993 -6.660 14.667 1.00 98.00 133 THR A O 1
ATOM 1078 N N . ARG A 1 134 ? -9.840 -6.215 14.227 1.00 98.06 134 ARG A N 1
ATOM 1079 C CA . ARG A 1 134 ? -9.460 -6.048 15.641 1.00 98.06 134 ARG A CA 1
ATOM 1080 C C . ARG A 1 134 ? -10.176 -4.873 16.292 1.00 98.06 134 ARG A C 1
ATOM 1082 O O . ARG A 1 134 ? -10.560 -4.976 17.455 1.00 98.06 134 ARG A O 1
ATOM 1089 N N . LEU A 1 135 ? -10.331 -3.768 15.568 1.00 98.31 135 LEU A N 1
ATOM 1090 C CA . LEU A 1 135 ? -11.012 -2.578 16.059 1.00 98.31 135 LEU A CA 1
ATOM 1091 C C . LEU A 1 135 ? -12.502 -2.862 16.286 1.00 98.31 135 LEU A C 1
ATOM 1093 O O . LEU A 1 135 ? -13.016 -2.561 17.361 1.00 98.31 135 LEU A O 1
ATOM 1097 N N . GLU A 1 136 ? -13.175 -3.504 15.329 1.00 98.25 136 GLU A N 1
ATOM 1098 C CA . GLU A 1 136 ? -14.575 -3.927 15.467 1.00 98.25 136 GLU A CA 1
ATOM 1099 C C . GLU A 1 136 ? -14.773 -4.874 16.658 1.00 98.25 136 GLU A C 1
ATOM 1101 O O . GLU A 1 136 ? -15.685 -4.683 17.464 1.00 98.25 136 GLU A O 1
ATOM 1106 N N . GLU A 1 137 ? -13.888 -5.860 16.829 1.00 97.94 137 GLU A N 1
ATOM 1107 C CA . GLU A 1 137 ? -13.959 -6.781 17.964 1.00 97.94 137 GLU A CA 1
ATOM 1108 C C . GLU A 1 137 ? -13.740 -6.059 19.304 1.00 97.94 137 GLU A C 1
ATOM 1110 O O . GLU A 1 137 ? -14.439 -6.333 20.283 1.00 97.94 137 GLU A O 1
ATOM 1115 N N . GLN A 1 138 ? -12.802 -5.109 19.365 1.00 97.69 138 GLN A N 1
ATOM 1116 C CA . GLN A 1 138 ? -12.589 -4.286 20.557 1.00 97.69 138 GLN A CA 1
ATOM 1117 C C . GLN A 1 138 ? -13.805 -3.419 20.885 1.00 97.69 138 GLN A C 1
ATOM 1119 O O . GLN A 1 138 ? -14.188 -3.356 22.054 1.00 97.69 138 GLN A O 1
ATOM 1124 N N . HIS A 1 139 ? -14.430 -2.796 19.882 1.00 97.50 139 HIS A N 1
ATOM 1125 C CA . HIS A 1 139 ? -15.660 -2.026 20.065 1.00 97.50 139 HIS A CA 1
ATOM 1126 C C . HIS A 1 139 ? -16.785 -2.899 20.611 1.00 97.50 139 HIS A C 1
ATOM 1128 O O . HIS A 1 139 ? -17.361 -2.566 21.645 1.00 97.50 139 HIS A O 1
ATOM 1134 N N . LYS A 1 140 ? -17.025 -4.061 19.997 1.00 98.06 140 LYS A N 1
ATOM 1135 C CA . LYS A 1 140 ? -18.055 -4.996 20.456 1.00 98.06 140 LYS A CA 1
ATOM 1136 C C . LYS A 1 140 ? -17.812 -5.453 21.897 1.00 98.06 140 LYS A C 1
ATOM 1138 O O . LYS A 1 140 ? -18.719 -5.405 22.722 1.00 98.06 140 LYS A O 1
ATOM 1143 N N . ARG A 1 141 ? -16.572 -5.823 22.240 1.00 97.75 141 ARG A N 1
ATOM 1144 C CA . ARG A 1 141 ? -16.200 -6.195 23.618 1.00 97.75 141 ARG A CA 1
ATOM 1145 C C . ARG A 1 141 ? -16.386 -5.038 24.603 1.00 97.75 141 ARG A C 1
ATOM 1147 O O . ARG A 1 141 ? -16.716 -5.275 25.762 1.00 97.75 141 ARG A O 1
ATOM 1154 N N . ALA A 1 142 ? -16.133 -3.798 24.185 1.00 97.19 142 ALA A N 1
ATOM 1155 C CA . ALA A 1 142 ? -16.343 -2.623 25.025 1.00 97.19 142 ALA A CA 1
ATOM 1156 C C . ALA A 1 142 ? -17.838 -2.364 25.273 1.00 97.19 142 ALA A C 1
ATOM 1158 O O . ALA A 1 142 ? -18.218 -2.102 26.413 1.00 97.19 142 ALA A O 1
ATOM 1159 N N . GLU A 1 143 ? -18.677 -2.495 24.245 1.00 97.88 143 GLU A N 1
ATOM 1160 C CA . GLU A 1 143 ? -20.137 -2.391 24.356 1.00 97.88 143 GLU A CA 1
ATOM 1161 C C . GLU A 1 143 ? -20.719 -3.484 25.261 1.00 97.88 143 GLU A C 1
ATOM 1163 O O . GLU A 1 143 ? -21.495 -3.181 26.167 1.00 97.88 143 GLU A O 1
ATOM 1168 N N . GLU A 1 144 ? -20.290 -4.737 25.088 1.00 97.56 144 GLU A N 1
ATOM 1169 C CA . GLU A 1 144 ? -20.693 -5.858 25.947 1.00 97.56 144 GLU A CA 1
ATOM 1170 C C . GLU A 1 144 ? -20.317 -5.602 27.415 1.00 97.56 144 GLU A C 1
ATOM 1172 O O . GLU A 1 144 ? -21.159 -5.732 28.304 1.00 97.56 144 GLU A O 1
ATOM 1177 N N . ARG A 1 145 ? -19.084 -5.145 27.681 1.00 97.12 145 ARG A N 1
ATOM 1178 C CA . ARG A 1 145 ? -18.640 -4.783 29.039 1.00 97.12 145 ARG A CA 1
ATOM 1179 C C . ARG A 1 145 ? -19.438 -3.627 29.634 1.00 97.12 145 ARG A C 1
ATOM 1181 O O . ARG A 1 145 ? -19.731 -3.649 30.827 1.00 97.12 145 ARG A O 1
ATOM 1188 N N . LEU A 1 146 ? -19.771 -2.609 28.840 1.00 97.44 146 LEU A N 1
ATOM 1189 C CA . LEU A 1 146 ? -20.607 -1.497 29.297 1.00 97.44 146 LEU A CA 1
ATOM 1190 C C . LEU A 1 146 ? -22.005 -1.990 29.682 1.00 97.44 146 LEU A C 1
ATOM 1192 O O . LEU A 1 146 ? -22.476 -1.666 30.771 1.00 97.44 146 LEU A O 1
ATOM 1196 N N . ALA A 1 147 ? -22.620 -2.837 28.856 1.00 97.56 147 ALA A N 1
ATOM 1197 C CA . ALA A 1 147 ? -23.922 -3.431 29.151 1.00 97.56 147 ALA A CA 1
ATOM 1198 C C . ALA A 1 147 ? -23.889 -4.310 30.418 1.00 97.56 147 ALA A C 1
ATOM 1200 O O . ALA A 1 147 ? -24.799 -4.247 31.250 1.00 97.56 147 ALA A O 1
ATOM 1201 N N . GLU A 1 148 ? -22.829 -5.101 30.613 1.00 97.12 148 GLU A N 1
ATOM 1202 C CA . GLU A 1 148 ? -22.623 -5.880 31.840 1.00 97.12 148 GLU A CA 1
ATOM 1203 C C . GLU A 1 148 ? -22.488 -4.986 33.080 1.00 97.12 148 GLU A C 1
ATOM 1205 O O . GLU A 1 148 ? -23.108 -5.264 34.110 1.00 97.12 148 GLU A O 1
ATOM 1210 N N . LEU A 1 149 ? -21.729 -3.889 32.987 1.00 96.25 149 LEU A N 1
ATOM 1211 C CA . LEU A 1 149 ? -21.574 -2.922 34.076 1.00 96.25 149 LEU A CA 1
ATOM 1212 C C . LEU A 1 149 ? -22.887 -2.208 34.409 1.00 96.25 149 LEU A C 1
ATOM 1214 O O . LEU A 1 149 ? -23.198 -2.021 35.587 1.00 96.25 149 LEU A O 1
ATOM 1218 N N . GLU A 1 150 ? -23.680 -1.832 33.406 1.00 96.06 150 GLU A N 1
ATOM 1219 C CA . GLU A 1 150 ? -25.005 -1.243 33.618 1.00 96.06 150 GLU A CA 1
ATOM 1220 C C . GLU A 1 150 ? -25.951 -2.226 34.312 1.00 96.06 150 GLU A C 1
ATOM 1222 O O . GLU A 1 150 ? -26.620 -1.862 35.285 1.00 96.06 150 GLU A O 1
ATOM 1227 N N . LYS A 1 151 ? -25.951 -3.493 33.884 1.00 96.69 151 LYS A N 1
ATOM 1228 C CA . LYS A 1 151 ? -26.728 -4.557 34.527 1.00 96.69 151 LYS A CA 1
ATOM 1229 C C . LYS A 1 151 ? -26.292 -4.776 35.976 1.00 96.69 151 LYS A C 1
ATOM 1231 O O . LYS A 1 151 ? -27.146 -4.839 36.861 1.00 96.69 151 LYS A O 1
ATOM 1236 N N . ALA A 1 152 ? -24.986 -4.839 36.235 1.00 94.31 152 ALA A N 1
ATOM 1237 C CA . ALA A 1 152 ? -24.444 -4.967 37.585 1.00 94.31 152 ALA A CA 1
ATOM 1238 C C . ALA A 1 152 ? -24.830 -3.766 38.462 1.00 94.31 152 ALA A C 1
ATOM 1240 O O . ALA A 1 152 ? -25.233 -3.936 39.612 1.00 94.31 152 ALA A O 1
ATOM 1241 N N . ARG A 1 153 ? -24.789 -2.544 37.915 1.00 93.12 153 ARG A N 1
ATOM 1242 C CA . ARG A 1 153 ? -25.215 -1.326 38.617 1.00 93.12 153 ARG A CA 1
ATOM 1243 C C . ARG A 1 153 ? -26.708 -1.348 38.951 1.00 93.12 153 ARG A C 1
ATOM 1245 O O . ARG A 1 153 ? -27.081 -0.947 40.053 1.00 93.12 153 ARG A O 1
ATOM 1252 N N . ALA A 1 154 ? -27.554 -1.817 38.036 1.00 93.75 154 ALA A N 1
ATOM 1253 C CA . ALA A 1 154 ? -28.988 -1.964 38.277 1.00 93.75 154 ALA A CA 1
ATOM 1254 C C . ALA A 1 154 ? -29.279 -3.006 39.371 1.00 93.75 154 ALA A C 1
ATOM 1256 O O . ALA A 1 154 ? -30.071 -2.740 40.275 1.00 93.75 154 ALA A O 1
ATOM 1257 N N . GLN A 1 155 ? -28.590 -4.152 39.338 1.00 94.38 155 GLN A N 1
ATOM 1258 C CA . GLN A 1 155 ? -28.687 -5.175 40.383 1.00 94.38 155 GLN A CA 1
ATOM 1259 C C . GLN A 1 155 ? -28.245 -4.633 41.744 1.00 94.38 155 GLN A C 1
ATOM 1261 O O . GLN A 1 155 ? -28.995 -4.739 42.708 1.00 94.38 155 GLN A O 1
ATOM 1266 N N . LEU A 1 156 ? -27.086 -3.970 41.818 1.00 93.56 156 LEU A N 1
ATOM 1267 C CA . LEU A 1 156 ? -26.597 -3.352 43.055 1.00 93.56 156 LEU A CA 1
ATOM 1268 C C . LEU A 1 156 ? -27.573 -2.318 43.616 1.00 93.56 156 LEU A C 1
ATOM 1270 O O . LEU A 1 156 ? -27.762 -2.253 44.827 1.00 93.56 156 LEU A O 1
ATOM 1274 N N . ARG A 1 157 ? -28.214 -1.523 42.753 1.00 91.94 157 ARG A N 1
ATOM 1275 C CA . ARG A 1 157 ? -29.242 -0.572 43.183 1.00 91.94 157 ARG A CA 1
ATOM 1276 C C . ARG A 1 157 ? -30.442 -1.288 43.805 1.00 91.94 157 ARG A C 1
ATOM 1278 O O . ARG A 1 157 ? -30.888 -0.875 44.868 1.00 91.94 157 ARG A O 1
ATOM 1285 N N . SER A 1 158 ? -30.931 -2.354 43.174 1.00 93.88 158 SER A N 1
ATOM 1286 C CA . SER A 1 158 ? -32.051 -3.138 43.706 1.00 93.88 158 SER A CA 1
ATOM 1287 C C . SER A 1 158 ? -31.698 -3.818 45.032 1.00 93.88 158 SER A C 1
ATOM 1289 O O . SER A 1 158 ? -32.476 -3.740 45.979 1.00 93.88 158 SER A O 1
ATOM 1291 N N . GLU A 1 159 ? -30.510 -4.416 45.140 1.00 92.56 159 GLU A N 1
ATOM 1292 C CA . GLU A 1 159 ? -30.018 -5.007 46.391 1.00 92.56 159 GLU A CA 1
ATOM 1293 C C . GLU A 1 159 ? -29.884 -3.954 47.499 1.00 92.56 159 GLU A C 1
ATOM 1295 O O . GLU A 1 159 ? -30.263 -4.201 48.643 1.00 92.56 159 GLU A O 1
ATOM 1300 N N . PHE A 1 160 ? -29.410 -2.751 47.162 1.00 92.25 160 PHE A N 1
ATOM 1301 C CA . PHE A 1 160 ? -29.324 -1.641 48.106 1.00 92.25 160 PHE A CA 1
ATOM 1302 C C . PHE A 1 160 ? -30.707 -1.169 48.574 1.00 92.25 160 PHE A C 1
ATOM 1304 O O . PHE A 1 160 ? -30.907 -0.983 49.771 1.00 92.25 160 PHE A O 1
ATOM 1311 N N . GLU A 1 161 ? -31.671 -1.008 47.663 1.00 91.69 161 GLU A N 1
ATOM 1312 C CA . GLU A 1 161 ? -33.057 -0.651 47.998 1.00 91.69 161 GLU A CA 1
ATOM 1313 C C . GLU A 1 161 ? -33.703 -1.722 48.899 1.00 91.69 161 GLU A C 1
ATOM 1315 O O . GLU A 1 161 ? -34.295 -1.392 49.928 1.00 91.69 161 GLU A O 1
ATOM 1320 N N . ASN A 1 162 ? -33.513 -3.008 48.585 1.00 92.06 162 ASN A N 1
ATOM 1321 C CA . ASN A 1 162 ? -34.000 -4.123 49.402 1.00 92.06 162 ASN A CA 1
ATOM 1322 C C . ASN A 1 162 ? -33.361 -4.147 50.796 1.00 92.06 162 ASN A C 1
ATOM 1324 O O . ASN A 1 162 ? -34.057 -4.333 51.799 1.00 92.06 162 ASN A O 1
ATOM 1328 N N . LEU A 1 163 ? -32.044 -3.947 50.878 1.00 92.25 163 LEU A N 1
ATOM 1329 C CA . LEU A 1 163 ? -31.323 -3.893 52.145 1.00 92.25 163 LEU A CA 1
ATOM 1330 C C . LEU A 1 163 ? -31.763 -2.691 52.985 1.00 92.25 163 LEU A C 1
ATOM 1332 O O . LEU A 1 163 ? -32.002 -2.846 54.181 1.00 92.25 163 LEU A O 1
ATOM 1336 N N . ALA A 1 164 ? -31.915 -1.515 52.373 1.00 90.12 164 ALA A N 1
ATOM 1337 C CA . ALA A 1 164 ? -32.394 -0.318 53.051 1.00 90.12 164 ALA A CA 1
ATOM 1338 C C . ALA A 1 164 ? -33.803 -0.533 53.619 1.00 90.12 164 ALA A C 1
ATOM 1340 O O . ALA A 1 164 ? -34.018 -0.279 54.802 1.00 90.12 164 ALA A O 1
ATOM 1341 N N . ASN A 1 165 ? -34.730 -1.076 52.822 1.00 90.38 165 ASN A N 1
ATOM 1342 C CA . ASN A 1 165 ? -36.083 -1.403 53.278 1.00 90.38 165 ASN A CA 1
ATOM 1343 C C . ASN A 1 165 ? -36.060 -2.375 54.463 1.00 90.38 165 ASN A C 1
ATOM 1345 O O . ASN A 1 165 ? -36.694 -2.104 55.480 1.00 90.38 165 ASN A O 1
ATOM 1349 N N . ARG A 1 166 ? -35.266 -3.451 54.381 1.00 92.44 166 ARG A N 1
ATOM 1350 C CA . ARG A 1 166 ? -35.092 -4.397 55.493 1.00 92.44 166 ARG A CA 1
ATOM 1351 C C . ARG A 1 166 ? -34.547 -3.731 56.755 1.00 92.44 166 ARG A C 1
ATOM 1353 O O . ARG A 1 166 ? -35.063 -3.988 57.837 1.00 92.44 166 ARG A O 1
ATOM 1360 N N . ILE A 1 167 ? -33.523 -2.884 56.630 1.00 90.06 167 ILE A N 1
ATOM 1361 C CA . ILE A 1 167 ? -32.940 -2.163 57.770 1.00 90.06 167 ILE A CA 1
ATOM 1362 C C . ILE A 1 167 ? -33.977 -1.222 58.390 1.00 90.06 167 ILE A C 1
ATOM 1364 O O . ILE A 1 167 ? -34.109 -1.195 59.611 1.00 90.06 167 ILE A O 1
ATOM 1368 N N . PHE A 1 168 ? -34.729 -0.469 57.583 1.00 89.06 168 PHE A N 1
ATOM 1369 C CA . PHE A 1 168 ? -35.770 0.427 58.090 1.00 89.06 168 PHE A CA 1
ATOM 1370 C C . PHE A 1 168 ? -36.909 -0.332 58.771 1.00 89.06 168 PHE A C 1
ATOM 1372 O O . PHE A 1 168 ? -37.389 0.106 59.815 1.00 89.06 168 PHE A O 1
ATOM 1379 N N . GLU A 1 169 ? -37.321 -1.471 58.223 1.00 92.31 169 GLU A N 1
ATOM 1380 C CA . GLU A 1 169 ? -38.362 -2.316 58.805 1.00 92.31 169 GLU A CA 1
ATOM 1381 C C . GLU A 1 169 ? -37.901 -2.942 60.132 1.00 92.31 169 GLU A C 1
ATOM 1383 O O . GLU A 1 169 ? -38.633 -2.919 61.124 1.00 92.31 169 GLU A O 1
ATOM 1388 N N . GLU A 1 170 ? -36.651 -3.412 60.196 1.00 93.00 170 GLU A N 1
ATOM 1389 C CA . GLU A 1 170 ? -36.039 -3.934 61.419 1.00 93.00 170 GLU A CA 1
ATOM 1390 C C . GLU A 1 170 ? -35.870 -2.844 62.488 1.00 93.00 170 GLU A C 1
ATOM 1392 O O . GLU A 1 170 ? -36.264 -3.045 63.639 1.00 93.00 170 GLU A O 1
ATOM 1397 N N . GLN A 1 171 ? -35.371 -1.661 62.116 1.00 88.06 171 GLN A N 1
ATOM 1398 C CA . GLN A 1 171 ? -35.280 -0.506 63.014 1.00 88.06 171 GLN A CA 1
ATOM 1399 C C . GLN A 1 171 ? -36.666 -0.038 63.478 1.00 88.06 171 GLN A C 1
ATOM 1401 O O . GLN A 1 171 ? -36.846 0.261 64.657 1.00 88.06 171 GLN A O 1
ATOM 1406 N N . GLY A 1 172 ? -37.672 -0.030 62.599 1.00 89.19 172 GLY A N 1
ATOM 1407 C CA . GLY A 1 172 ? -39.056 0.314 62.934 1.00 89.19 172 GLY A CA 1
ATOM 1408 C C . GLY A 1 172 ? -39.691 -0.672 63.919 1.00 89.19 172 GLY A C 1
ATOM 1409 O O . GLY A 1 172 ? -40.347 -0.252 64.881 1.00 89.19 172 GLY A O 1
ATOM 1410 N N . ARG A 1 173 ? -39.441 -1.978 63.739 1.00 90.19 173 ARG A N 1
ATOM 1411 C CA . ARG A 1 173 ? -39.823 -3.018 64.708 1.00 90.19 173 ARG A CA 1
ATOM 1412 C C . ARG A 1 173 ? -39.112 -2.833 66.040 1.00 90.19 173 ARG A C 1
ATOM 1414 O O . ARG A 1 173 ? -39.791 -2.776 67.062 1.00 90.19 173 ARG A O 1
ATOM 1421 N N . GLN A 1 174 ? -37.785 -2.700 66.045 1.00 90.44 174 GLN A N 1
ATOM 1422 C CA . GLN A 1 174 ? -37.013 -2.495 67.274 1.00 90.44 174 GLN A CA 1
ATOM 1423 C C . GLN A 1 174 ? -37.457 -1.227 68.015 1.00 90.44 174 GLN A C 1
ATOM 1425 O O . GLN A 1 174 ? -37.617 -1.253 69.235 1.00 90.44 174 GLN A O 1
ATOM 1430 N N . PHE A 1 175 ? -37.720 -0.134 67.296 1.00 87.25 175 PHE A N 1
ATOM 1431 C CA . PHE A 1 175 ? -38.229 1.110 67.867 1.00 87.25 175 PHE A CA 1
ATOM 1432 C C . PHE A 1 175 ? -39.622 0.927 68.478 1.00 87.25 175 PHE A C 1
ATOM 1434 O O . PHE A 1 175 ? -39.834 1.318 69.623 1.00 87.25 175 PHE A O 1
ATOM 1441 N N . SER A 1 176 ? -40.556 0.282 67.769 1.00 86.75 176 SER A N 1
ATOM 1442 C CA . SER A 1 176 ? -41.897 -0.009 68.299 1.00 86.75 176 SER A CA 1
ATOM 1443 C C . SER A 1 176 ? -41.853 -0.931 69.515 1.00 86.75 176 SER A C 1
ATOM 1445 O O . SER A 1 176 ? -42.546 -0.676 70.497 1.00 86.75 176 SER A O 1
ATOM 1447 N N . GLU A 1 177 ? -41.025 -1.978 69.490 1.00 89.06 177 GLU A N 1
ATOM 1448 C CA . GLU A 1 177 ? -40.836 -2.883 70.627 1.00 89.06 177 GLU A CA 1
ATOM 1449 C C . GLU A 1 177 ? -40.243 -2.148 71.834 1.00 89.06 177 GLU A C 1
ATOM 1451 O O . GLU A 1 177 ? -40.728 -2.319 72.955 1.00 89.06 177 GLU A O 1
ATOM 1456 N N . ARG A 1 178 ? -39.241 -1.286 71.618 1.00 83.94 178 ARG A N 1
ATOM 1457 C CA . ARG A 1 178 ? -38.623 -0.479 72.678 1.00 83.94 178 ARG A CA 1
ATOM 1458 C C . ARG A 1 178 ? -39.592 0.557 73.244 1.00 83.94 178 ARG A C 1
ATOM 1460 O O . ARG A 1 178 ? -39.670 0.696 74.459 1.00 83.94 178 ARG A O 1
ATOM 1467 N N . ASN A 1 179 ? -40.365 1.228 72.391 1.00 80.62 179 ASN A N 1
ATOM 1468 C CA . ASN A 1 179 ? -41.366 2.206 72.809 1.00 80.62 179 ASN A CA 1
ATOM 1469 C C . ASN A 1 179 ? -42.523 1.532 73.559 1.00 80.62 179 ASN A C 1
ATOM 1471 O O . ASN A 1 179 ? -42.950 2.025 74.596 1.00 80.62 179 ASN A O 1
ATOM 1475 N N . ARG A 1 180 ? -42.986 0.358 73.098 1.00 81.69 180 ARG A N 1
ATOM 1476 C CA . ARG A 1 180 ? -44.004 -0.430 73.807 1.00 81.69 180 ARG A CA 1
ATOM 1477 C C . ARG A 1 180 ? -43.503 -0.877 75.175 1.00 81.69 180 ARG A C 1
ATOM 1479 O O . ARG A 1 180 ? -44.235 -0.710 76.136 1.00 81.69 180 ARG A O 1
ATOM 1486 N N . LYS A 1 181 ? -42.274 -1.400 75.273 1.00 83.12 181 LYS A N 1
ATOM 1487 C CA . LYS A 1 181 ? -41.664 -1.778 76.561 1.00 83.12 181 LYS A CA 1
ATOM 1488 C C . LYS A 1 181 ? -41.524 -0.577 77.500 1.00 83.12 181 LYS A C 1
ATOM 1490 O O . LYS A 1 181 ? -41.924 -0.686 78.648 1.00 83.12 181 LYS A O 1
ATOM 1495 N N . GLY A 1 182 ? -41.029 0.562 77.012 1.00 80.50 182 GLY A N 1
ATOM 1496 C CA . GLY A 1 182 ? -40.890 1.775 77.826 1.00 80.50 182 GLY A CA 1
ATOM 1497 C C . GLY A 1 182 ? -42.233 2.349 78.289 1.00 80.50 182 GLY A C 1
ATOM 1498 O O . GLY A 1 182 ? -42.377 2.727 79.447 1.00 80.50 182 GLY A O 1
ATOM 1499 N N . LEU A 1 183 ? -43.247 2.367 77.417 1.00 76.38 183 LEU A N 1
ATOM 1500 C CA . LEU A 1 183 ? -44.606 2.761 77.795 1.00 76.38 183 LEU A CA 1
ATOM 1501 C C . LEU A 1 183 ? -45.225 1.781 78.793 1.00 76.38 183 LEU A C 1
ATOM 1503 O O . LEU A 1 183 ? -45.907 2.222 79.708 1.00 76.38 183 LEU A O 1
ATOM 1507 N N . ASP A 1 184 ? -44.999 0.478 78.641 1.00 81.06 184 ASP A N 1
ATOM 1508 C CA . ASP A 1 184 ? -45.492 -0.525 79.586 1.00 81.06 184 ASP A CA 1
ATOM 1509 C C . ASP A 1 184 ? -44.821 -0.361 80.958 1.00 81.06 184 ASP A C 1
ATOM 1511 O O . ASP A 1 184 ? -45.506 -0.341 81.970 1.00 81.06 184 ASP A O 1
ATOM 1515 N N . GLU A 1 185 ? -43.511 -0.110 81.006 1.00 82.62 185 GLU A N 1
ATOM 1516 C CA . GLU A 1 185 ? -42.768 0.135 82.250 1.00 82.62 185 GLU A CA 1
ATOM 1517 C C . GLU A 1 185 ? -43.230 1.410 82.982 1.00 82.62 185 GLU A C 1
ATOM 1519 O O . GLU A 1 185 ? -43.325 1.416 84.207 1.00 82.62 185 GLU A O 1
ATOM 1524 N N . ILE A 1 186 ? -43.596 2.468 82.249 1.00 77.25 186 ILE A N 1
ATOM 1525 C CA . ILE A 1 186 ? -44.136 3.711 82.830 1.00 77.25 186 ILE A CA 1
ATOM 1526 C C . ILE A 1 186 ? -45.610 3.557 83.234 1.00 77.25 186 ILE A C 1
ATOM 1528 O O . ILE A 1 186 ? -46.032 4.064 84.273 1.00 77.25 186 ILE A O 1
ATOM 1532 N N . LEU A 1 187 ? -46.424 2.890 82.412 1.00 76.06 187 LEU A N 1
ATOM 1533 C CA . LEU A 1 187 ? -47.873 2.803 82.619 1.00 76.06 187 LEU A CA 1
ATOM 1534 C C . LEU A 1 187 ? -48.281 1.662 83.555 1.00 76.06 187 LEU A C 1
ATOM 1536 O O . LEU A 1 187 ? -49.358 1.739 84.143 1.00 76.06 187 LEU A O 1
ATOM 1540 N N . SER A 1 188 ? -47.462 0.623 83.710 1.00 79.31 188 SER A N 1
ATOM 1541 C CA . SER A 1 188 ? -47.718 -0.493 84.627 1.00 79.31 188 SER A CA 1
ATOM 1542 C C . SER A 1 188 ? -47.876 -0.037 86.087 1.00 79.31 188 SER A C 1
ATOM 1544 O O . SER A 1 188 ? -48.937 -0.307 86.653 1.00 79.31 188 SER A O 1
ATOM 1546 N N . PRO A 1 189 ? -46.955 0.755 86.682 1.00 81.69 189 PRO A N 1
ATOM 1547 C CA . PRO A 1 189 ? -47.133 1.246 88.050 1.00 81.69 189 PRO A CA 1
ATOM 1548 C C . PRO A 1 189 ? -48.347 2.171 88.185 1.00 81.69 189 PRO A C 1
ATOM 1550 O O . PRO A 1 189 ? -49.001 2.167 89.220 1.00 81.69 189 PRO A O 1
ATOM 1553 N N . VAL A 1 190 ? -48.717 2.918 87.140 1.00 76.25 190 VAL A N 1
ATOM 1554 C CA . VAL A 1 190 ? -49.938 3.742 87.147 1.00 76.25 190 VAL A CA 1
ATOM 1555 C C . VAL A 1 190 ? -51.194 2.867 87.140 1.00 76.25 190 VAL A C 1
ATOM 1557 O O . VAL A 1 190 ? -52.122 3.135 87.898 1.00 76.25 190 VAL A O 1
ATOM 1560 N N . ARG A 1 191 ? -51.238 1.803 86.325 1.00 78.44 191 ARG A N 1
ATOM 1561 C CA . ARG A 1 191 ? -52.354 0.839 86.319 1.00 78.44 191 ARG A CA 1
ATOM 1562 C C . ARG A 1 191 ? -52.476 0.113 87.653 1.00 78.44 191 ARG A C 1
ATOM 1564 O O . ARG A 1 191 ? -53.592 -0.055 88.136 1.00 78.44 191 ARG A O 1
ATOM 1571 N N . GLU A 1 192 ? -51.353 -0.293 88.234 1.00 83.06 192 GLU A N 1
ATOM 1572 C CA . GLU A 1 192 ? -51.300 -0.949 89.539 1.00 83.06 192 GLU A CA 1
ATOM 1573 C C . GLU A 1 192 ? -51.778 -0.001 90.647 1.00 83.06 192 GLU A C 1
ATOM 1575 O O . GLU A 1 192 ? -52.701 -0.339 91.384 1.00 83.06 192 GLU A O 1
ATOM 1580 N N . GLN A 1 193 ? -51.282 1.241 90.672 1.00 82.62 193 GLN A N 1
ATOM 1581 C CA . GLN A 1 193 ? -51.740 2.272 91.608 1.00 82.62 193 GLN A CA 1
ATOM 1582 C C . GLN A 1 193 ? -53.226 2.613 91.442 1.00 82.62 193 GLN A C 1
ATOM 1584 O O . GLN A 1 193 ? -53.910 2.814 92.440 1.00 82.62 193 GLN A O 1
ATOM 1589 N N . LEU A 1 194 ? -53.758 2.662 90.216 1.00 81.56 194 LEU A N 1
ATOM 1590 C CA . LEU A 1 194 ? -55.192 2.867 89.969 1.00 81.56 194 LEU A CA 1
ATOM 1591 C C . LEU A 1 194 ? -56.034 1.679 90.442 1.00 81.56 194 LEU A C 1
ATOM 1593 O O . LEU A 1 194 ? -57.125 1.880 90.978 1.00 81.56 194 LEU A O 1
ATOM 1597 N N . ALA A 1 195 ? -55.545 0.452 90.258 1.00 80.88 195 ALA A N 1
ATOM 1598 C CA . ALA A 1 195 ? -56.209 -0.745 90.757 1.00 80.88 195 ALA A CA 1
ATOM 1599 C C . ALA A 1 195 ? -56.224 -0.771 92.292 1.00 80.88 195 ALA A C 1
ATOM 1601 O O . ALA A 1 195 ? -57.269 -1.034 92.886 1.00 80.88 195 ALA A O 1
ATOM 1602 N N . ASP A 1 196 ? -55.107 -0.434 92.932 1.00 86.06 196 ASP A N 1
ATOM 1603 C CA . ASP A 1 196 ? -55.005 -0.345 94.388 1.00 86.06 196 ASP A CA 1
ATOM 1604 C C . ASP A 1 196 ? -55.817 0.817 94.955 1.00 86.06 196 ASP A C 1
ATOM 1606 O O . ASP A 1 196 ? -56.480 0.667 95.981 1.00 86.06 196 ASP A O 1
ATOM 1610 N N . PHE A 1 197 ? -55.848 1.957 94.266 1.00 79.06 197 PHE A N 1
ATOM 1611 C CA . PHE A 1 197 ? -56.717 3.076 94.610 1.00 79.06 197 PHE A CA 1
ATOM 1612 C C . PHE A 1 197 ? -58.191 2.672 94.546 1.00 79.06 197 PHE A C 1
ATOM 1614 O O . PHE A 1 197 ? -58.936 2.935 95.488 1.00 79.06 197 PHE A O 1
ATOM 1621 N N . ARG A 1 198 ? -58.601 1.972 93.480 1.00 79.94 198 ARG A N 1
ATOM 1622 C CA . ARG A 1 198 ? -59.964 1.447 93.343 1.00 79.94 198 ARG A CA 1
ATOM 1623 C C . ARG A 1 198 ? -60.304 0.468 94.465 1.00 79.94 198 ARG A C 1
ATOM 1625 O O . ARG A 1 198 ? -61.319 0.659 95.122 1.00 79.94 198 ARG A O 1
ATOM 1632 N N . ARG A 1 199 ? -59.434 -0.510 94.749 1.00 84.50 199 ARG A N 1
ATOM 1633 C CA . ARG A 1 199 ? -59.614 -1.439 95.882 1.00 84.50 199 ARG A CA 1
ATOM 1634 C C . ARG A 1 199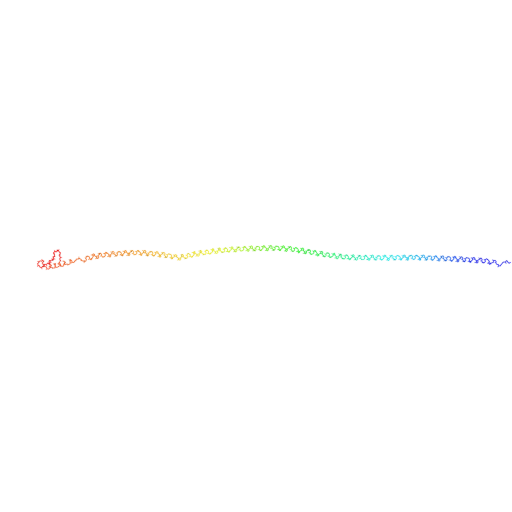 ? -59.757 -0.691 97.201 1.00 84.50 199 ARG A C 1
ATOM 1636 O O . ARG A 1 199 ? -60.639 -1.003 97.989 1.00 84.50 199 ARG A O 1
ATOM 1643 N N . ARG A 1 200 ? -58.915 0.316 97.436 1.00 81.69 200 ARG A N 1
ATOM 1644 C CA . ARG A 1 200 ? -58.942 1.096 98.673 1.00 81.69 200 ARG A CA 1
ATOM 1645 C C . ARG A 1 200 ? -60.206 1.941 98.799 1.00 81.69 200 ARG A C 1
ATOM 1647 O O . ARG A 1 200 ? -60.712 2.073 99.906 1.00 81.69 200 ARG A O 1
ATOM 1654 N N . ILE A 1 201 ? -60.732 2.476 97.698 1.00 83.69 201 ILE A N 1
ATOM 1655 C CA . ILE A 1 201 ? -62.042 3.141 97.673 1.00 83.69 201 ILE A CA 1
ATOM 1656 C C . ILE A 1 201 ? -63.157 2.150 97.998 1.00 83.69 201 ILE A C 1
ATOM 1658 O O . ILE A 1 201 ? -63.961 2.425 98.886 1.00 83.69 201 ILE A O 1
ATOM 1662 N N . ASP A 1 202 ? -63.177 0.995 97.334 1.00 80.12 202 ASP A N 1
ATOM 1663 C CA . ASP A 1 202 ? -64.192 -0.037 97.563 1.00 80.12 202 ASP A CA 1
ATOM 1664 C C . ASP A 1 202 ? -64.156 -0.514 99.031 1.00 80.12 202 ASP A C 1
ATOM 1666 O O . ASP A 1 202 ? -65.193 -0.645 99.680 1.00 80.12 202 ASP A O 1
ATOM 1670 N N . GLU A 1 203 ? -62.960 -0.682 99.607 1.00 83.94 203 GLU A N 1
ATOM 1671 C CA . GLU A 1 203 ? -62.773 -0.994 101.027 1.00 83.94 203 GLU A CA 1
ATOM 1672 C C . GLU A 1 203 ? -63.243 0.125 101.962 1.00 83.94 203 GLU A C 1
ATOM 1674 O O . GLU A 1 203 ? -63.837 -0.163 103.004 1.00 83.9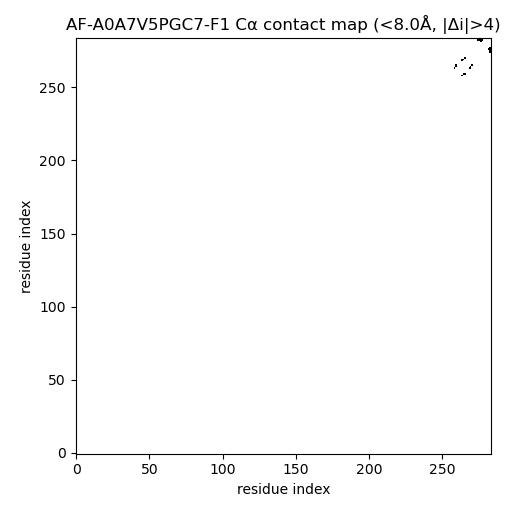4 203 GLU A O 1
ATOM 1679 N N . ILE A 1 204 ? -62.962 1.392 101.639 1.00 81.50 204 ILE A N 1
ATOM 1680 C CA . ILE A 1 204 ? -63.420 2.537 102.436 1.00 81.50 204 ILE A CA 1
ATOM 1681 C C . ILE A 1 204 ? -64.944 2.597 102.420 1.00 81.50 204 ILE A C 1
ATOM 1683 O O . ILE A 1 204 ? -65.533 2.719 103.490 1.00 81.50 204 ILE A O 1
ATOM 1687 N N . HIS A 1 205 ? -65.581 2.438 101.259 1.00 74.50 205 HIS A N 1
ATOM 1688 C CA . HIS A 1 205 ? -67.037 2.400 101.157 1.00 74.50 205 HIS A CA 1
ATOM 1689 C C . HIS A 1 205 ? -67.632 1.222 101.926 1.00 74.50 205 HIS A C 1
ATOM 1691 O O . HIS A 1 205 ? -68.552 1.422 102.712 1.00 74.50 205 HIS A O 1
ATOM 1697 N N . ALA A 1 206 ? -67.057 0.023 101.818 1.00 81.69 206 ALA A N 1
ATOM 1698 C CA . ALA A 1 206 ? -67.510 -1.127 102.600 1.00 81.69 206 ALA A CA 1
ATOM 1699 C C . ALA A 1 206 ? -67.374 -0.893 104.119 1.00 81.69 206 ALA A C 1
ATOM 1701 O O . ALA A 1 206 ? -68.249 -1.273 104.904 1.00 81.69 206 ALA A O 1
ATOM 1702 N N . ARG A 1 207 ? -66.285 -0.248 104.566 1.00 79.94 207 ARG A N 1
ATOM 1703 C CA . ARG A 1 207 ? -66.103 0.140 105.978 1.00 79.94 207 ARG A CA 1
ATOM 1704 C C . ARG A 1 207 ? -67.079 1.232 106.401 1.00 79.94 207 ARG A C 1
ATOM 1706 O O . ARG A 1 207 ? -67.580 1.168 107.520 1.00 79.94 207 ARG A O 1
ATOM 1713 N N . GLU A 1 208 ? -67.343 2.208 105.542 1.00 75.19 208 GLU A N 1
ATOM 1714 C CA . GLU A 1 208 ? -68.297 3.287 105.785 1.00 75.19 208 GLU A CA 1
ATOM 1715 C C . GLU A 1 208 ? -69.723 2.740 105.897 1.00 75.19 208 GLU A C 1
ATOM 1717 O O . GLU A 1 208 ? -70.410 3.051 106.863 1.00 75.19 208 GLU A O 1
ATOM 1722 N N . GLU A 1 209 ? -70.150 1.861 104.989 1.00 78.38 209 GLU A N 1
ATOM 1723 C CA . GLU A 1 209 ? -71.444 1.172 105.054 1.00 78.38 209 GLU A CA 1
ATOM 1724 C C . GLU A 1 209 ? -71.581 0.356 106.342 1.00 78.38 209 GLU A C 1
ATOM 1726 O O . GLU A 1 209 ? -72.583 0.471 107.053 1.00 78.38 209 GLU A O 1
ATOM 1731 N N . LYS A 1 210 ? -70.543 -0.406 106.709 1.00 79.88 210 LYS A N 1
ATOM 1732 C CA . LYS A 1 210 ? -70.511 -1.153 107.974 1.00 79.88 210 LYS A CA 1
ATOM 1733 C C . LYS A 1 210 ? -70.577 -0.221 109.188 1.00 79.88 210 LYS A C 1
ATOM 1735 O O . LYS A 1 210 ? -71.292 -0.514 110.145 1.00 79.88 210 LYS A O 1
ATOM 1740 N N . GLY A 1 211 ? -69.858 0.901 109.150 1.00 76.81 211 GLY A N 1
ATOM 1741 C CA . GLY A 1 211 ? -69.872 1.933 110.185 1.00 76.81 211 GLY A CA 1
ATOM 1742 C C . GLY A 1 211 ? -71.238 2.608 110.319 1.00 76.81 211 GLY A C 1
ATOM 1743 O O . GLY A 1 211 ? -71.738 2.739 111.433 1.00 76.81 211 GLY A O 1
ATOM 1744 N N . ARG A 1 212 ? -71.886 2.957 109.200 1.00 73.69 212 ARG A N 1
ATOM 1745 C CA . ARG A 1 212 ? -73.257 3.491 109.162 1.00 73.69 212 ARG A CA 1
ATOM 1746 C C . ARG A 1 212 ? -74.255 2.484 109.726 1.00 73.69 212 ARG A C 1
ATOM 1748 O O . ARG A 1 212 ? -75.086 2.877 110.535 1.00 73.69 212 ARG A O 1
ATOM 1755 N N . GLY A 1 213 ? -74.121 1.198 109.397 1.00 78.56 213 GLY A N 1
ATOM 1756 C CA . GLY A 1 213 ? -74.939 0.131 109.980 1.00 78.56 213 GLY A CA 1
ATOM 1757 C C . GLY A 1 213 ? -74.748 -0.025 111.495 1.00 78.56 213 GLY A C 1
ATOM 1758 O O . GLY A 1 213 ? -75.725 -0.171 112.227 1.00 78.56 213 GLY A O 1
ATOM 1759 N N . MET A 1 214 ? -73.509 0.067 111.997 1.00 77.94 214 MET A N 1
ATOM 1760 C CA . MET A 1 214 ? -73.235 0.073 113.443 1.00 77.94 214 MET A CA 1
ATOM 1761 C C . MET A 1 214 ? -73.816 1.309 114.141 1.00 77.94 214 MET A C 1
ATOM 1763 O O . MET A 1 214 ? -74.388 1.181 115.221 1.00 77.94 214 MET A O 1
ATOM 1767 N N . LEU A 1 215 ? -73.696 2.491 113.532 1.00 73.31 215 LEU A N 1
ATOM 1768 C CA . LEU A 1 215 ? -74.290 3.734 114.031 1.00 73.31 215 LEU A CA 1
ATOM 1769 C C . LEU A 1 215 ? -75.817 3.658 114.064 1.00 73.31 215 LEU A C 1
ATOM 1771 O O . LEU A 1 215 ? -76.418 4.052 115.058 1.00 73.31 215 LEU A O 1
ATOM 1775 N N . GLU A 1 216 ? -76.447 3.116 113.022 1.00 77.38 216 GLU A N 1
ATOM 1776 C CA . GLU A 1 216 ? -77.893 2.895 112.997 1.00 77.38 216 GLU A CA 1
ATOM 1777 C C . GLU A 1 216 ? -78.322 1.925 114.108 1.00 77.38 216 GLU A C 1
ATOM 1779 O O . GLU A 1 216 ? -79.294 2.189 114.815 1.00 77.38 216 GLU A O 1
ATOM 1784 N N . ALA A 1 217 ? -77.570 0.842 114.326 1.00 77.56 217 ALA A N 1
ATOM 1785 C CA . ALA A 1 217 ? -77.826 -0.102 115.411 1.00 77.56 217 ALA A CA 1
ATOM 1786 C C . ALA A 1 217 ? -77.682 0.548 116.799 1.00 77.56 217 ALA A C 1
ATOM 1788 O O . ALA A 1 217 ? -78.554 0.367 117.648 1.00 77.56 217 ALA A O 1
ATOM 1789 N N . GLN A 1 218 ? -76.633 1.346 117.025 1.00 75.50 218 GLN A N 1
ATOM 1790 C CA . GLN A 1 218 ? -76.463 2.093 118.277 1.00 75.50 218 GLN A CA 1
ATOM 1791 C C . GLN A 1 218 ? -77.548 3.154 118.470 1.00 75.50 218 GLN A C 1
ATOM 1793 O O . GLN A 1 218 ? -78.012 3.346 119.591 1.00 75.50 218 GLN A O 1
ATOM 1798 N N . LEU A 1 219 ? -77.992 3.819 117.399 1.00 76.31 219 LEU A N 1
ATOM 1799 C CA . LEU A 1 219 ? -79.079 4.792 117.459 1.00 76.31 219 LEU A CA 1
ATOM 1800 C C . LEU A 1 219 ? -80.404 4.114 117.826 1.00 76.31 219 LEU A C 1
ATOM 1802 O O . LEU A 1 219 ? -81.122 4.627 118.680 1.00 76.31 219 LEU A O 1
ATOM 1806 N N . ARG A 1 220 ? -80.698 2.940 117.250 1.00 77.38 220 ARG A N 1
ATOM 1807 C CA . ARG A 1 220 ? -81.850 2.108 117.640 1.00 77.38 220 ARG A CA 1
ATOM 1808 C C . ARG A 1 220 ? -81.759 1.681 119.103 1.00 77.38 220 ARG A C 1
ATOM 1810 O O . ARG A 1 220 ? -82.725 1.847 119.836 1.00 77.38 220 ARG A O 1
ATOM 1817 N N . GLN A 1 221 ? -80.590 1.225 119.551 1.00 80.56 221 GLN A N 1
ATOM 1818 C CA . GLN A 1 221 ? -80.361 0.865 120.952 1.00 80.56 221 GLN A CA 1
ATOM 1819 C C . GLN A 1 221 ? -80.558 2.062 121.895 1.00 80.56 221 GLN A C 1
ATOM 1821 O O . GLN A 1 221 ? -81.177 1.913 122.944 1.00 80.56 221 GLN A O 1
ATOM 1826 N N . LEU A 1 222 ? -80.080 3.255 121.528 1.00 78.94 222 LEU A N 1
ATOM 1827 C CA . LEU A 1 222 ? -80.330 4.499 122.265 1.00 78.94 222 LEU A CA 1
ATOM 1828 C C . LEU A 1 222 ? -81.816 4.852 122.292 1.00 78.94 222 LEU A C 1
ATOM 1830 O O . LEU A 1 222 ? -82.320 5.287 123.324 1.00 78.94 222 LEU A O 1
ATOM 1834 N N . GLN A 1 223 ? -82.520 4.671 121.176 1.00 76.69 223 GLN A N 1
ATOM 1835 C CA . GLN A 1 223 ? -83.953 4.921 121.076 1.00 76.69 223 GLN A CA 1
ATOM 1836 C C . GLN A 1 223 ? -84.755 3.964 121.973 1.00 76.69 223 GLN A C 1
ATOM 1838 O O . GLN A 1 223 ? -85.682 4.405 122.655 1.00 76.69 223 GLN A O 1
ATOM 1843 N N . ASP A 1 224 ? -84.358 2.692 122.035 1.00 78.25 224 ASP A N 1
ATOM 1844 C CA . ASP A 1 224 ? -84.933 1.686 122.933 1.00 78.25 224 ASP A CA 1
ATOM 1845 C C . ASP A 1 224 ? -84.611 1.980 124.403 1.00 78.25 224 ASP A C 1
ATOM 1847 O O . ASP A 1 224 ? -85.517 1.952 125.238 1.00 78.25 224 ASP A O 1
ATOM 1851 N N . LEU A 1 225 ? -83.364 2.356 124.722 1.00 77.00 225 LEU A N 1
ATOM 1852 C CA . LEU A 1 225 ? -82.987 2.803 126.066 1.00 77.00 225 LEU A CA 1
ATOM 1853 C C . LEU A 1 225 ? -83.821 4.011 126.493 1.00 77.00 225 LEU A C 1
ATOM 1855 O O . LEU A 1 225 ? -84.318 4.052 127.609 1.00 77.00 225 LEU A O 1
ATOM 1859 N N . ASN A 1 226 ? -84.008 4.991 125.607 1.00 70.31 226 ASN A N 1
ATOM 1860 C CA . ASN A 1 226 ? -84.796 6.188 125.893 1.00 70.31 226 ASN A CA 1
ATOM 1861 C C . ASN A 1 226 ? -86.275 5.837 126.126 1.00 70.31 226 ASN A C 1
ATOM 1863 O O . ASN A 1 226 ? -86.910 6.393 127.019 1.00 70.31 226 ASN A O 1
ATOM 1867 N N . ARG A 1 227 ? -86.813 4.857 125.384 1.00 75.94 227 ARG A N 1
ATOM 1868 C CA . ARG A 1 227 ? -88.145 4.283 125.634 1.00 75.94 227 ARG A CA 1
ATOM 1869 C C . ARG A 1 227 ? -88.251 3.649 127.020 1.00 75.94 227 ARG A C 1
ATOM 1871 O O . ARG A 1 227 ? -89.174 4.000 127.750 1.00 75.94 227 ARG A O 1
ATOM 1878 N N . GLN A 1 228 ? -87.307 2.781 127.385 1.00 74.56 228 GLN A N 1
ATOM 1879 C CA . GLN A 1 228 ? -87.260 2.146 128.708 1.00 74.56 228 GLN A CA 1
ATOM 1880 C C . GLN A 1 228 ? -87.143 3.187 129.823 1.00 74.56 228 GLN A C 1
ATOM 1882 O O . GLN A 1 228 ? -87.898 3.141 130.789 1.00 74.56 228 GLN A O 1
ATOM 1887 N N . LEU A 1 229 ? -86.282 4.191 129.650 1.00 68.44 229 LEU A N 1
ATOM 1888 C CA . LEU A 1 229 ? -86.102 5.277 130.613 1.00 68.44 229 LEU A CA 1
ATOM 1889 C C . LEU A 1 229 ? -87.395 6.085 130.804 1.00 68.44 229 LEU A C 1
ATOM 1891 O O . LEU A 1 229 ? -87.727 6.477 131.919 1.00 68.44 229 LEU A O 1
ATOM 1895 N N . ASN A 1 230 ? -88.164 6.303 129.733 1.00 69.12 230 ASN A N 1
ATOM 1896 C CA . ASN A 1 230 ? -89.473 6.957 129.800 1.00 69.12 230 ASN A CA 1
ATOM 1897 C C . ASN A 1 230 ? -90.526 6.097 130.526 1.00 69.12 230 ASN A C 1
ATOM 1899 O O . ASN A 1 230 ? -91.377 6.626 131.246 1.00 69.12 230 ASN A O 1
ATOM 1903 N N . GLU A 1 231 ? -90.488 4.775 130.349 1.00 73.88 231 GLU A N 1
ATOM 1904 C CA . GLU A 1 231 ? -91.352 3.830 131.068 1.00 73.88 231 GLU A CA 1
ATOM 1905 C C . GLU A 1 231 ? -90.996 3.743 132.557 1.00 73.88 231 GLU A C 1
ATOM 1907 O O . GLU A 1 231 ? -91.886 3.825 133.409 1.00 73.88 231 GLU A O 1
ATOM 1912 N N . GLU A 1 232 ? -89.708 3.666 132.889 1.00 69.31 232 GLU A N 1
ATOM 1913 C CA . GLU A 1 232 ? -89.210 3.707 134.265 1.00 69.31 232 GLU A CA 1
ATOM 1914 C C . GLU A 1 232 ? -89.534 5.042 134.937 1.00 69.31 232 GLU A C 1
ATOM 1916 O O . GLU A 1 232 ? -90.050 5.055 136.054 1.00 69.31 232 GLU A O 1
ATOM 1921 N N . ALA A 1 233 ? -89.348 6.169 134.244 1.00 68.06 233 ALA A N 1
ATOM 1922 C CA . ALA A 1 233 ? -89.745 7.483 134.739 1.00 68.06 233 ALA A CA 1
ATOM 1923 C C . ALA A 1 233 ? -91.264 7.575 134.972 1.00 68.06 233 ALA A C 1
ATOM 1925 O O . ALA A 1 233 ? -91.700 8.166 135.964 1.00 68.06 233 ALA A O 1
ATOM 1926 N N . ARG A 1 234 ? -92.096 6.954 134.121 1.00 64.31 234 ARG A N 1
ATOM 1927 C CA . ARG A 1 234 ? -93.553 6.851 134.339 1.00 64.31 234 ARG A CA 1
ATOM 1928 C C . ARG A 1 234 ? -93.899 6.021 135.572 1.00 64.31 234 ARG A C 1
ATOM 1930 O O . ARG A 1 234 ? -94.752 6.447 136.352 1.00 64.31 234 ARG A O 1
ATOM 1937 N N . ASN A 1 235 ? -93.249 4.877 135.766 1.00 59.19 235 ASN A N 1
ATOM 1938 C CA . ASN A 1 235 ? -93.439 4.030 136.946 1.00 59.19 235 ASN A CA 1
ATOM 1939 C C . ASN A 1 235 ? -92.981 4.740 138.231 1.00 59.19 235 ASN A C 1
ATOM 1941 O O . ASN A 1 235 ? -93.704 4.728 139.228 1.00 59.19 235 ASN A O 1
ATOM 1945 N N . LEU A 1 236 ? -91.855 5.455 138.180 1.00 55.56 236 LEU A N 1
ATOM 1946 C CA . LEU A 1 236 ? -91.335 6.256 139.288 1.00 55.56 236 LEU A CA 1
ATOM 1947 C C . LEU A 1 236 ? -92.263 7.435 139.627 1.00 55.56 236 LEU A C 1
ATOM 1949 O O . LEU A 1 236 ? -92.569 7.677 140.793 1.00 55.56 236 LEU A O 1
ATOM 1953 N N . THR A 1 237 ? -92.804 8.118 138.615 1.00 61.22 237 THR A N 1
ATOM 1954 C CA . THR A 1 237 ? -93.802 9.187 138.807 1.00 61.22 237 THR A CA 1
ATOM 1955 C C . THR A 1 237 ? -95.090 8.650 139.444 1.00 61.22 237 THR A C 1
ATOM 1957 O O . THR A 1 237 ? -95.728 9.343 140.238 1.00 61.22 237 THR A O 1
ATOM 1960 N N . ARG A 1 238 ? -95.471 7.402 139.141 1.00 54.12 238 ARG A N 1
ATOM 1961 C CA . ARG A 1 238 ? -96.633 6.734 139.746 1.00 54.12 238 ARG A CA 1
ATOM 1962 C C . ARG A 1 238 ? -96.401 6.384 141.220 1.00 54.12 238 ARG A C 1
ATOM 1964 O O . ARG A 1 238 ? -97.331 6.512 142.007 1.00 54.12 238 ARG A O 1
ATOM 1971 N N . ALA A 1 239 ? -95.173 6.023 141.593 1.00 55.19 239 ALA A N 1
ATOM 1972 C CA . ALA A 1 239 ? -94.780 5.732 142.973 1.00 55.19 239 ALA A CA 1
ATOM 1973 C C . ALA A 1 239 ? -94.697 6.991 143.863 1.00 55.19 239 ALA A C 1
ATOM 1975 O O . ALA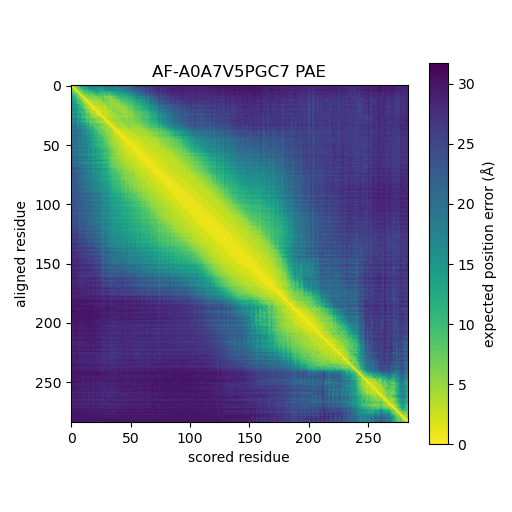 A 1 239 ? -94.963 6.922 145.058 1.00 55.19 239 ALA A O 1
ATOM 1976 N N . LEU A 1 240 ? -94.378 8.157 143.291 1.00 51.12 240 LEU A N 1
ATOM 1977 C CA . LEU A 1 240 ? -94.157 9.401 144.044 1.00 51.12 240 LEU A CA 1
ATOM 1978 C C . LEU A 1 240 ? -95.405 10.275 144.259 1.00 51.12 240 LEU A C 1
ATOM 1980 O O . LEU A 1 240 ? -95.328 11.267 144.982 1.00 51.12 240 LEU A O 1
ATOM 1984 N N . LYS A 1 241 ? -96.561 9.941 143.667 1.00 50.72 241 LYS A N 1
ATOM 1985 C CA . LYS A 1 241 ? -97.761 10.804 143.712 1.00 50.72 241 LYS A CA 1
ATOM 1986 C C . LYS A 1 241 ? -98.883 10.326 144.646 1.00 50.72 241 LYS A C 1
ATOM 1988 O O . LYS A 1 241 ? -99.913 10.992 144.716 1.00 50.72 241 LYS A O 1
ATOM 1993 N N . GLY A 1 242 ? -98.715 9.234 145.392 1.00 45.25 242 GLY A N 1
ATOM 1994 C CA . GLY A 1 242 ? -99.809 8.724 146.222 1.00 45.25 242 GLY A CA 1
ATOM 1995 C C . GLY A 1 242 ? -99.404 7.839 147.389 1.00 45.25 242 GLY A C 1
ATOM 1996 O O . GLY A 1 242 ? -99.644 6.646 147.315 1.00 45.25 242 GLY A O 1
ATOM 1997 N N . ASP A 1 243 ? -98.899 8.427 148.479 1.00 53.69 243 ASP A N 1
ATOM 1998 C CA . ASP A 1 243 ? -99.348 8.040 149.826 1.00 53.69 243 ASP A CA 1
ATOM 1999 C C . ASP A 1 243 ? -99.035 9.133 150.871 1.00 53.69 243 ASP A C 1
ATOM 2001 O O . ASP A 1 243 ? -97.928 9.248 151.391 1.00 53.69 243 ASP A O 1
ATOM 2005 N N . ARG A 1 244 ? -100.021 9.994 151.155 1.00 56.12 244 ARG A N 1
ATOM 2006 C CA . ARG A 1 244 ? -99.950 11.055 152.181 1.00 56.12 244 ARG A CA 1
ATOM 2007 C C . ARG A 1 244 ? -100.564 10.617 153.521 1.00 56.12 244 ARG A C 1
ATOM 2009 O O . ARG A 1 244 ? -100.621 11.424 154.443 1.00 56.12 244 ARG A O 1
ATOM 2016 N N . LYS A 1 245 ? -101.033 9.366 153.644 1.00 55.59 245 LYS A N 1
ATOM 2017 C CA . LYS A 1 245 ? -101.835 8.907 154.791 1.00 55.59 245 LYS A CA 1
ATOM 2018 C C . LYS A 1 245 ? -101.000 8.281 155.919 1.00 55.59 245 LYS A C 1
ATOM 2020 O O . LYS A 1 245 ? -101.436 8.274 157.062 1.00 55.59 245 LYS A O 1
ATOM 2025 N N . ALA A 1 246 ? -99.772 7.843 155.638 1.00 57.81 246 ALA A N 1
ATOM 2026 C CA . ALA A 1 246 ? -98.919 7.151 156.613 1.00 57.81 246 ALA A CA 1
ATOM 2027 C C . ALA A 1 246 ? -98.230 8.060 157.658 1.00 57.81 246 ALA A C 1
ATOM 2029 O O . ALA A 1 246 ? -97.744 7.565 158.673 1.00 57.81 246 ALA A O 1
ATOM 2030 N N . GLN A 1 247 ? -98.180 9.381 157.450 1.00 57.91 247 GLN A N 1
ATOM 2031 C CA . GLN A 1 247 ? -97.395 10.284 158.306 1.00 57.91 247 GLN A CA 1
ATOM 2032 C C . GLN A 1 247 ? -98.132 10.736 159.587 1.00 57.91 247 GLN A C 1
ATOM 2034 O O . GLN A 1 247 ? -97.479 11.068 160.572 1.00 57.91 247 GLN A O 1
ATOM 2039 N N . GLY A 1 248 ? -99.473 10.726 159.610 1.00 62.31 248 GLY A N 1
ATOM 2040 C CA . GLY A 1 248 ? -100.266 11.186 160.764 1.00 62.31 248 GLY A CA 1
ATOM 2041 C C . GLY A 1 248 ? -100.351 10.172 161.912 1.00 62.31 248 GLY A C 1
ATOM 2042 O O . GLY A 1 248 ? -100.177 10.529 163.074 1.00 62.31 248 GLY A O 1
ATOM 2043 N N . THR A 1 249 ? -100.531 8.888 161.592 1.00 60.62 249 THR A N 1
ATOM 2044 C CA . THR A 1 249 ? -100.747 7.814 162.582 1.00 60.62 249 THR A CA 1
ATOM 2045 C C . THR A 1 249 ? -99.527 7.557 163.474 1.00 60.62 249 THR A C 1
ATOM 2047 O O . THR A 1 249 ? -99.664 7.133 164.617 1.00 60.62 249 THR A O 1
ATOM 2050 N N . TRP A 1 250 ? -98.319 7.850 162.987 1.00 63.66 250 TRP A N 1
ATOM 2051 C CA . TRP A 1 250 ? -97.090 7.678 163.767 1.00 63.66 250 TRP A CA 1
ATOM 2052 C C . TRP A 1 250 ? -96.938 8.712 164.896 1.00 63.66 250 TRP A C 1
ATOM 2054 O O . TRP A 1 250 ? -96.319 8.409 165.914 1.00 63.66 250 TRP A O 1
ATOM 2064 N N . GLY A 1 251 ? -97.516 9.910 164.750 1.00 64.88 251 GLY A N 1
ATOM 2065 C CA . GLY A 1 251 ? -97.446 10.965 165.768 1.00 64.88 251 GLY A CA 1
ATOM 2066 C C . GLY A 1 251 ? -98.303 10.672 167.002 1.00 64.88 251 GLY A C 1
ATOM 2067 O O . GLY A 1 251 ? -97.855 10.897 168.125 1.00 64.88 251 GLY A O 1
ATOM 2068 N N . GLU A 1 252 ? -99.500 10.111 166.808 1.00 68.69 252 GLU A N 1
ATOM 2069 C CA . GLU A 1 252 ? -100.408 9.759 167.912 1.00 68.69 252 GLU A CA 1
ATOM 2070 C C . GLU A 1 252 ? -99.842 8.638 168.790 1.00 68.69 252 GLU A C 1
ATOM 2072 O O . GLU A 1 252 ? -99.879 8.740 170.015 1.00 68.69 252 GLU A O 1
ATOM 2077 N N . ILE A 1 253 ? -99.230 7.619 168.174 1.00 68.75 253 ILE A N 1
ATOM 2078 C CA . ILE A 1 253 ? -98.632 6.482 168.893 1.00 68.75 253 ILE A CA 1
ATOM 2079 C C . ILE A 1 253 ? -97.479 6.937 169.801 1.00 68.75 253 ILE A C 1
ATOM 2081 O O . ILE A 1 253 ? -97.300 6.405 170.897 1.00 68.75 253 ILE A O 1
ATOM 2085 N N . VAL A 1 254 ? -96.685 7.925 169.368 1.00 68.19 254 VAL A N 1
ATOM 2086 C CA . VAL A 1 254 ? -95.590 8.465 170.190 1.00 68.19 254 VAL A CA 1
ATOM 2087 C C . VAL A 1 254 ? -96.136 9.276 171.368 1.00 68.19 254 VAL A C 1
ATOM 2089 O O . VAL A 1 254 ? -95.614 9.150 172.475 1.00 68.19 254 VAL A O 1
ATOM 2092 N N . LEU A 1 2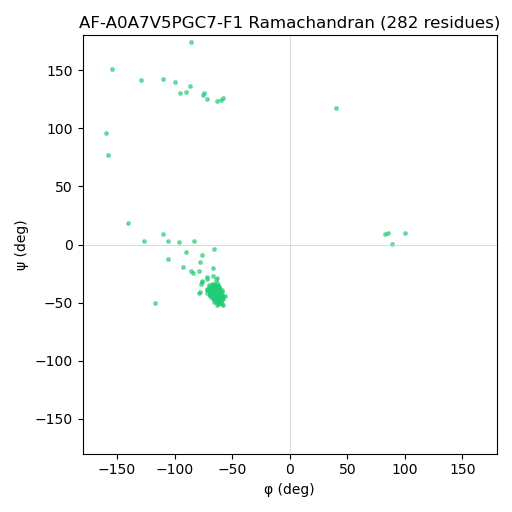55 ? -97.200 10.060 171.163 1.00 65.50 255 LEU A N 1
ATOM 2093 C CA . LEU A 1 255 ? -97.817 10.855 172.228 1.00 65.50 255 LEU A CA 1
ATOM 2094 C C . LEU A 1 255 ? -98.444 9.971 173.318 1.00 65.50 255 LEU A C 1
ATOM 2096 O O . LEU A 1 255 ? -98.254 10.232 174.505 1.00 65.50 255 LEU A O 1
ATOM 2100 N N . GLU A 1 256 ? -99.135 8.901 172.916 1.00 68.56 256 GLU A N 1
ATOM 2101 C CA . GLU A 1 256 ? -99.739 7.928 173.835 1.00 68.56 256 GLU A CA 1
ATOM 2102 C C . GLU A 1 256 ? -98.674 7.274 174.731 1.00 68.56 256 GLU A C 1
ATOM 2104 O O . GLU A 1 256 ? -98.824 7.220 175.953 1.00 68.56 256 GLU A O 1
ATOM 2109 N N . ARG A 1 257 ? -97.531 6.880 174.154 1.00 66.06 257 ARG A N 1
ATOM 2110 C CA . ARG A 1 257 ? -96.441 6.230 174.901 1.00 66.06 257 ARG A CA 1
ATOM 2111 C C . ARG A 1 257 ? -95.764 7.128 175.933 1.00 66.06 257 ARG A C 1
ATOM 2113 O O . ARG A 1 257 ? -95.339 6.631 176.975 1.00 66.06 257 ARG A O 1
ATOM 2120 N N . VAL A 1 258 ? -95.659 8.428 175.660 1.00 68.69 258 VAL A N 1
ATOM 2121 C CA . VAL A 1 258 ? -95.090 9.401 176.610 1.00 68.69 258 VAL A CA 1
ATOM 2122 C C . VAL A 1 258 ? -96.048 9.639 177.781 1.00 68.69 258 VAL A C 1
ATOM 2124 O O . VAL A 1 258 ? -95.606 9.735 178.927 1.00 68.69 258 VAL A O 1
ATOM 2127 N N . LEU A 1 259 ? -97.358 9.681 177.520 1.00 64.25 259 LEU A N 1
ATOM 2128 C CA . LEU A 1 259 ? -98.379 9.870 178.555 1.00 64.25 259 LEU A CA 1
ATOM 2129 C C . LEU A 1 259 ? -98.480 8.655 179.495 1.00 64.25 259 LEU A C 1
ATOM 2131 O O . LEU A 1 259 ? -98.496 8.839 180.712 1.00 64.25 259 LEU A O 1
ATOM 2135 N N . GLU A 1 260 ? -98.441 7.426 178.967 1.00 67.38 260 GLU A N 1
ATOM 2136 C CA . GLU A 1 260 ? -98.456 6.202 179.788 1.00 67.38 260 GLU A CA 1
ATOM 2137 C C . GLU A 1 260 ? -97.191 6.042 180.652 1.00 67.38 260 GLU A C 1
ATOM 2139 O O . GLU A 1 260 ? -97.289 5.687 181.829 1.00 67.38 260 GLU A O 1
ATOM 2144 N N . GLN A 1 261 ? -95.999 6.357 180.122 1.00 66.50 261 GLN A N 1
ATOM 2145 C CA . GLN A 1 261 ? -94.750 6.325 180.907 1.00 66.50 261 GLN A CA 1
ATOM 2146 C C . GLN A 1 261 ? -94.699 7.393 182.009 1.00 66.50 261 GLN A C 1
ATOM 2148 O O . GLN A 1 261 ? -93.965 7.227 182.983 1.00 66.50 261 GLN A O 1
ATOM 2153 N N . SER A 1 262 ? -95.507 8.450 181.890 1.00 63.06 262 SER A N 1
ATOM 2154 C CA . SER A 1 262 ? -95.649 9.508 182.897 1.00 63.06 262 SER A CA 1
ATOM 2155 C C . SER A 1 262 ? -96.629 9.140 184.025 1.00 63.06 262 SER A C 1
ATOM 2157 O O . SER A 1 262 ? -96.873 9.953 184.915 1.00 63.06 262 SER A O 1
ATOM 2159 N N . GLY A 1 263 ? -97.182 7.919 184.013 1.00 59.34 263 GLY A N 1
ATOM 2160 C CA . GLY A 1 263 ? -98.058 7.391 185.064 1.00 59.34 263 GLY A CA 1
ATOM 2161 C C . GLY A 1 263 ? -99.540 7.766 184.932 1.00 59.34 263 GLY A C 1
ATOM 2162 O O . GLY A 1 263 ? -100.301 7.509 185.863 1.00 59.34 263 GLY A O 1
ATOM 2163 N N . LEU A 1 264 ? -99.954 8.346 183.799 1.00 58.91 264 LEU A N 1
ATOM 2164 C CA . LEU A 1 264 ? -101.328 8.790 183.526 1.00 58.91 264 LEU A CA 1
ATOM 2165 C C . LEU A 1 264 ? -102.132 7.654 182.867 1.00 58.91 264 LEU A C 1
ATOM 2167 O O . LEU A 1 264 ? -101.661 7.038 181.909 1.00 58.91 264 LEU A O 1
ATOM 2171 N N . ARG A 1 265 ? -103.341 7.351 183.362 1.00 58.81 265 ARG A N 1
ATOM 2172 C CA . ARG A 1 265 ? -104.184 6.253 182.865 1.00 58.81 265 ARG A CA 1
ATOM 2173 C C . ARG A 1 265 ? -105.194 6.757 181.836 1.00 58.81 265 ARG A C 1
ATOM 2175 O O . ARG A 1 265 ? -105.951 7.709 182.042 1.00 58.81 265 ARG A O 1
ATOM 2182 N N . ARG A 1 266 ? -105.241 6.047 180.710 1.00 62.31 266 ARG A N 1
ATOM 2183 C CA . ARG A 1 266 ? -106.185 6.289 179.616 1.00 62.31 266 ARG A CA 1
ATOM 2184 C C . ARG A 1 266 ? -107.629 6.154 180.120 1.00 62.31 266 ARG A C 1
ATOM 2186 O O . ARG A 1 266 ? -107.987 5.118 180.677 1.00 62.31 266 ARG A O 1
ATOM 2193 N N . GLY A 1 267 ? -108.449 7.190 179.928 1.00 65.50 267 GLY A N 1
ATOM 2194 C CA . GLY A 1 267 ? -109.857 7.225 180.355 1.00 65.50 267 GLY A CA 1
ATOM 2195 C C . GLY A 1 267 ? -110.123 7.745 181.777 1.00 65.50 267 GLY A C 1
ATOM 2196 O O . GLY A 1 267 ? -111.283 7.806 182.177 1.00 65.50 267 GLY A O 1
ATOM 2197 N N . GLN A 1 268 ? -109.093 8.141 182.538 1.00 56.72 268 GLN A N 1
ATOM 2198 C CA . GLN A 1 268 ? -109.258 8.966 183.749 1.00 56.72 268 GLN A CA 1
ATOM 2199 C C . GLN A 1 268 ? -108.563 10.317 183.596 1.00 56.72 268 GLN A C 1
ATOM 2201 O O . GLN A 1 268 ? -109.196 11.349 183.809 1.00 56.72 268 GLN A O 1
ATOM 2206 N N . GLU A 1 269 ? -107.290 10.319 183.191 1.00 52.47 269 GLU A N 1
ATOM 2207 C CA . GLU A 1 269 ? -106.499 11.549 183.088 1.00 52.47 269 GLU A CA 1
ATOM 2208 C C . GLU A 1 269 ? -106.266 12.039 181.644 1.00 52.47 269 GLU A C 1
ATOM 2210 O O . GLU A 1 269 ? -105.851 13.183 181.463 1.00 52.47 269 GLU A O 1
ATOM 2215 N N . TYR A 1 270 ? -106.555 11.233 180.609 1.00 62.03 270 TYR A N 1
ATOM 2216 C CA . TYR A 1 270 ? -106.570 11.683 179.204 1.00 62.03 270 TYR A CA 1
ATOM 2217 C C . TYR A 1 270 ? -107.485 10.830 178.297 1.00 62.03 270 TYR A C 1
ATOM 2219 O O . TYR A 1 270 ? -107.653 9.628 178.519 1.00 62.03 270 TYR A O 1
ATOM 2227 N N . GLU A 1 271 ? -108.037 11.443 177.241 1.00 56.53 271 GLU A N 1
ATOM 2228 C CA . GLU A 1 271 ? -108.789 10.788 176.156 1.00 56.53 271 GLU A CA 1
ATOM 2229 C C . GLU A 1 271 ? -108.250 11.216 174.777 1.00 56.53 271 GLU A C 1
ATOM 2231 O O . GLU A 1 271 ? -107.896 12.377 174.569 1.00 56.53 271 GLU A O 1
ATOM 2236 N N . LEU A 1 272 ? -108.192 10.272 173.828 1.00 60.28 272 LEU A N 1
ATOM 2237 C CA . LEU A 1 272 ? -107.805 10.509 172.429 1.00 60.28 272 LEU A CA 1
ATOM 2238 C C . LEU A 1 272 ? -109.027 10.940 171.607 1.00 60.28 272 LEU A C 1
ATOM 2240 O O . LEU A 1 272 ? -110.103 10.352 171.724 1.00 60.28 272 LEU A O 1
ATOM 2244 N N . GLN A 1 273 ? -108.862 11.958 170.761 1.00 54.25 273 GLN A N 1
ATOM 2245 C CA . GLN A 1 273 ? -109.948 12.520 169.958 1.00 54.25 273 GLN A CA 1
ATOM 2246 C C . GLN A 1 273 ? -110.514 11.481 168.973 1.00 54.25 273 GLN A C 1
ATOM 2248 O O . GLN A 1 273 ? -109.795 10.930 168.144 1.00 54.25 273 GLN A O 1
ATOM 2253 N N . ALA A 1 274 ? -111.822 11.219 169.045 1.00 50.47 274 ALA A N 1
ATOM 2254 C CA . ALA A 1 274 ? -112.494 10.279 168.153 1.00 50.47 274 ALA A CA 1
ATOM 2255 C C . ALA A 1 274 ? -112.617 10.843 166.723 1.00 50.47 274 ALA A C 1
ATOM 2257 O O . ALA A 1 274 ? -113.173 11.923 166.507 1.00 50.47 274 ALA A O 1
ATOM 2258 N N . ALA A 1 275 ? -112.123 10.079 165.745 1.00 52.12 275 ALA A N 1
ATOM 2259 C CA . ALA A 1 275 ? -112.185 10.396 164.322 1.00 52.12 275 ALA A CA 1
ATOM 2260 C C . ALA A 1 275 ? -113.636 10.587 163.834 1.00 52.12 275 ALA A C 1
ATOM 2262 O O . ALA A 1 275 ? -114.481 9.700 163.994 1.00 52.12 275 ALA A O 1
ATOM 2263 N N . ARG A 1 276 ? -113.923 11.734 163.197 1.00 44.59 276 ARG A N 1
ATOM 2264 C CA . ARG A 1 276 ? -115.202 11.971 162.509 1.00 44.59 276 ARG A CA 1
ATOM 2265 C C . ARG A 1 276 ? -115.235 11.189 161.197 1.00 44.59 276 ARG A C 1
ATOM 2267 O O . ARG A 1 276 ? -114.315 11.285 160.389 1.00 44.59 276 ARG A O 1
ATOM 2274 N N . ARG A 1 277 ? -116.325 10.455 160.981 1.00 49.16 277 ARG A N 1
ATOM 2275 C CA . ARG A 1 277 ? -116.667 9.796 159.713 1.00 49.16 277 ARG A CA 1
ATOM 2276 C C . ARG A 1 277 ? -117.866 10.502 159.091 1.00 49.16 277 ARG A C 1
ATOM 2278 O O . ARG A 1 277 ? -118.764 10.922 159.823 1.00 49.16 277 ARG A O 1
ATOM 2285 N N . ASP A 1 278 ? -117.869 10.635 157.771 1.00 55.72 278 ASP A N 1
ATOM 2286 C CA . ASP A 1 278 ? -119.032 11.103 157.017 1.00 55.72 278 ASP A CA 1
ATOM 2287 C C . ASP A 1 278 ? -119.999 9.948 156.681 1.00 55.72 278 ASP A C 1
ATOM 2289 O O . ASP A 1 278 ? -119.744 8.777 156.982 1.00 55.72 278 ASP A O 1
ATOM 2293 N N . GLY A 1 279 ? -121.146 10.300 156.090 1.00 52.47 279 GLY A N 1
ATOM 2294 C CA . GLY A 1 279 ? -122.243 9.384 155.763 1.00 52.47 279 GLY A CA 1
ATOM 2295 C C . GLY A 1 279 ? -121.931 8.326 154.697 1.00 52.47 279 GLY A C 1
ATOM 2296 O O . GLY A 1 279 ? -122.776 7.465 154.470 1.00 52.47 279 GLY A O 1
ATOM 2297 N N . GLU A 1 280 ? -120.744 8.343 154.082 1.00 53.19 280 GLU A N 1
ATOM 2298 C CA . GLU A 1 280 ? -120.314 7.347 153.090 1.00 53.19 280 GLU A CA 1
ATOM 2299 C C . GLU A 1 280 ? -119.201 6.424 153.617 1.00 53.19 280 GLU A C 1
ATOM 2301 O O . GLU A 1 280 ? -118.675 5.583 152.893 1.00 53.19 280 GLU A O 1
ATOM 2306 N N . GLY A 1 281 ? -118.892 6.489 154.917 1.00 54.81 281 GLY A N 1
ATOM 2307 C CA . GLY A 1 281 ? -118.111 5.458 155.606 1.00 54.81 281 GLY A CA 1
ATOM 2308 C C . GLY A 1 281 ? -116.592 5.568 155.454 1.00 54.81 281 GLY A C 1
ATOM 2309 O O . GLY A 1 281 ? -115.876 4.684 155.938 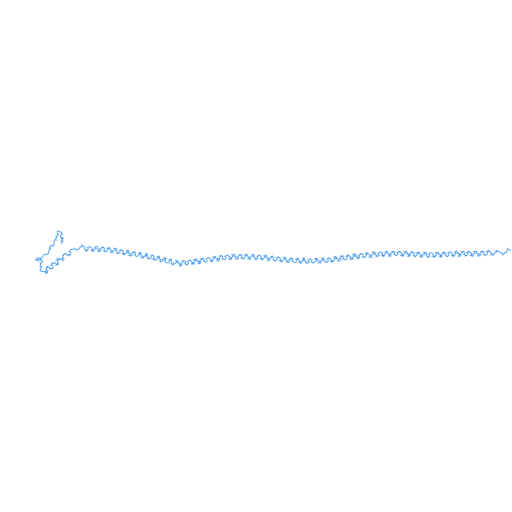1.00 54.81 281 GLY A O 1
ATOM 2310 N N . HIS A 1 282 ? -116.073 6.656 154.878 1.00 50.94 282 HIS A N 1
ATOM 2311 C CA . HIS A 1 282 ? -114.636 6.919 154.800 1.00 50.94 282 HIS A CA 1
ATOM 2312 C C . HIS A 1 282 ? -114.174 7.903 155.896 1.00 50.94 282 HIS A C 1
ATOM 2314 O O . HIS A 1 282 ? -114.860 8.849 156.268 1.00 50.94 282 HIS A O 1
ATOM 2320 N N . LEU A 1 283 ? -113.004 7.612 156.477 1.00 45.00 283 LEU A N 1
ATOM 2321 C CA . LEU A 1 283 ? -112.348 8.409 157.524 1.00 45.00 283 LEU A CA 1
ATOM 2322 C C . LEU A 1 283 ? -111.711 9.670 156.920 1.00 45.00 283 LEU A C 1
ATOM 2324 O O . LEU A 1 283 ? -110.917 9.525 155.980 1.00 45.00 283 LEU A O 1
ATOM 2328 N N . LEU A 1 284 ? -112.014 10.844 157.492 1.00 49.62 284 LEU A N 1
ATOM 2329 C CA . LEU A 1 284 ? -111.235 12.078 157.303 1.00 49.62 284 LEU A CA 1
ATOM 2330 C C . LEU A 1 284 ? -109.885 11.971 158.019 1.00 49.62 284 LEU A C 1
ATOM 2332 O O . LEU A 1 284 ? -109.884 11.530 159.190 1.00 49.62 284 LEU A O 1
#

Foldseek 3Di:
DPDDPPVVVVVVVVVVVVVVVVVVVVVVVVVVVVVVVVVVVVVVVVVVVVVVVVVVVVVVVVVVVVVVVVVVVVVVVVVVVVVVVVVVVVVVVVVVVVVVVVVVVVVVVVVVVVVVVVVVVVVVVVVVVVVVVVVVVVVVVVVVVVVVVVVVVVVVVVVVVVVVVVVVVVVVVVVVVVVVVVCCVVCVVVVVVVVVVVVVVVVVVVVVVVVVVVVVVVVVVVVVVVVVVVVVVVVVVVVPPDDPPPPPVVVVVVVVVVCVVVVHDEPPRDDDDDFDDDPVGDTD

Secondary structure (DSSP, 8-state):
--SSSSHHHHHHHHHHHHHHHHHHHHHHHHHHHHHHHHHHHHHHHHHHHHHHHHHHHHHHHHHHHHHHHHHHHHHHHHHHHHHHHHHHHHHHHHHHHHHHHHHHHHHHHHHHHHHHHHHHHHHHHHHHHHHHHHHHHHHHHHHHHHHHHHHHHHHHHHHHHHHHHHHHHHHHHHHHHHHHHHHHHHHHHHHHHHHHHHHHHHHHHHHHHHHHHHHHHHHHHHHHHHHHHHHHHHHHHHHHSS--SHHHHHHHHHHHHHHHHTTPPBTTTB-PPPPPB-TTS-B-

Mean predicted aligned error: 19.43 Å

pLDDT: mean 82.2, std 15.38, range [44.59, 98.44]